Protein 2F46 (pdb70)

CATH classification: 3.90.190.10

Radius of gyration: 20.58 Å; Cα contacts (8 Å, |Δi|>4): 521; chains: 2; bounding box: 42×32×58 Å

Foldseek 3Di:
DDQFDLDDFETEDAADDLVCLVVCLVVQAAEEEEAAQPPPDPPHDHQVVVCVSNVVSNHHYYYYNYDDQVPDDPVSLVVLVVCCVPTDGRYYYYYNGRQNNLVSVLLVVLLVPDLVVSQVSVVNDVDGCPVCSVVSPVSD/DDQFDLDDFETEDAADDLVCLVVCLVVQAAEEEEQAQPPPDPPHDHQVVVCVSNVVSNHHYYYYNYDDPVPDDVVSLVVLVVCCVPTDGRYYYYYNGRANVLVSVLLVVLLVPDLVVSQVSVVNDVDGCPVCSVVSPVSD

Organism: Neisseria meningitidis serogroup C / serotype 2a (strain ATCC 700532 / DSM 15464 / FAM18) (NCBI:txid272831)

Nearest PDB structures (foldseek):
  2f46-assembly2_B  TM=1.007E+00  e=2.057E-26  Neisseria meningitidis Z2491
  3gxh-assembly3_B  TM=7.534E-01  e=2.178E-06  Shewanella putrefaciens CN-32
  3gxg-assembly1_A  TM=7.340E-01  e=2.974E-06  Shewanella putrefaciens CN-32
  2i6i-assembly1_A  TM=7.547E-01  e=3.838E-04  Saccharolobus solfataricus
  2i6o-assembly1_A  TM=7.134E-01  e=8.627E-04  Saccharolobus solfataricus

Structure (mmCIF, N/CA/C/O backbone):
data_2F46
#
_entry.id   2F46
#
_cell.length_a   144.278
_cell.length_b   33.466
_cell.length_c   59.899
_cell.angle_alpha   90.000
_cell.angle_beta   96.180
_cell.angle_gamma   90.000
#
_symmetry.space_group_name_H-M   'C 1 2 1'
#
loop_
_entity.id
_entity.type
_entity.pdbx_description
1 polymer 'hypothetical protein'
2 non-polymer 'CHLORIDE ION'
3 non-polymer 'UNKNOWN LIGAND'
4 water water
#
loop_
_atom_site.group_PDB
_atom_site.id
_atom_site.type_symbol
_atom_site.label_atom_id
_atom_site.label_alt_id
_atom_site.label_comp_id
_atom_site.label_asym_id
_atom_site.label_entity_id
_atom_site.label_seq_id
_atom_site.pdbx_PDB_ins_code
_atom_site.Cartn_x
_atom_site.Cartn_y
_atom_site.Cartn_z
_atom_site.occupancy
_atom_site.B_iso_or_equiv
_atom_site.auth_seq_id
_atom_site.auth_comp_id
_atom_site.auth_asym_id
_atom_site.auth_atom_id
_atom_site.pdbx_PDB_model_num
ATOM 1 C CA . LYS A 1 14 ? 12.377 7.914 5.905 1.00 29.67 13 LYS A CA 1
ATOM 2 C C . LYS A 1 14 ? 13.846 8.067 6.273 1.00 29.43 13 LYS A C 1
ATOM 3 O O . LYS A 1 14 ? 14.477 7.112 6.721 1.00 31.46 13 LYS A O 1
ATOM 17 N N . ALA A 1 16 ? 16.087 8.455 4.084 1.00 17.20 15 ALA A N 1
ATOM 18 C CA . ALA A 1 16 ? 16.742 7.664 3.042 1.00 14.57 15 ALA A CA 1
ATOM 19 C C . ALA A 1 16 ? 17.290 8.548 1.895 1.00 12.84 15 ALA A C 1
ATOM 20 O O . ALA A 1 16 ? 17.914 8.022 0.976 1.00 16.05 15 ALA A O 1
ATOM 22 N N . ILE A 1 17 ? 17.051 9.861 1.948 1.00 13.85 16 ILE A N 1
ATOM 23 C CA . ILE A 1 17 ? 17.681 10.801 1.018 1.00 13.44 16 ILE A CA 1
ATOM 24 C C . ILE A 1 17 ? 19.026 11.145 1.581 1.00 14.65 16 ILE A C 1
ATOM 25 O O . ILE A 1 17 ? 19.117 11.906 2.576 1.00 17.06 16 ILE A O 1
ATOM 30 N N . LEU A 1 18 ? 20.079 10.569 1.008 1.00 12.82 17 LEU A N 1
ATOM 31 C CA . LEU A 1 18 ? 21.407 10.621 1.597 1.00 11.11 17 LEU A CA 1
ATOM 32 C C . LEU A 1 18 ? 22.464 11.032 0.590 1.00 13.41 17 LEU A C 1
ATOM 33 O O . LEU A 1 18 ? 22.408 10.677 -0.580 1.00 12.15 17 LEU A O 1
ATOM 38 N N . LYS A 1 19 ? 23.492 11.707 1.073 1.00 12.20 18 LYS A N 1
ATOM 39 C CA . LYS A 1 19 ? 24.586 12.171 0.243 1.00 12.24 18 LYS A CA 1
ATOM 40 C C . LYS A 1 19 ? 25.534 11.081 -0.189 1.00 12.99 18 LYS A C 1
ATOM 41 O O . LYS A 1 19 ? 26.059 10.299 0.609 1.00 12.64 18 LYS A O 1
ATOM 47 N N . LEU A 1 20 ? 25.793 11.013 -1.477 1.00 11.29 19 LEU A N 1
ATOM 48 C CA . LEU A 1 20 ? 26.719 10.104 -2.054 1.00 11.19 19 LEU A CA 1
ATOM 49 C C . LEU A 1 20 ? 28.016 10.801 -2.508 1.00 13.08 19 LEU A C 1
ATOM 50 O O . LEU A 1 20 ? 29.096 10.202 -2.535 1.00 16.74 19 LEU A O 1
ATOM 55 N N . ASP A 1 21 ? 27.920 12.066 -2.922 1.00 14.46 20 ASP A N 1
ATOM 56 C CA . ASP A 1 21 ? 29.079 12.832 -3.333 1.00 16.28 20 ASP A CA 1
ATOM 57 C C . ASP A 1 21 ? 28.780 14.304 -3.084 1.00 14.14 20 ASP A C 1
ATOM 58 O O . ASP A 1 21 ? 27.689 14.651 -2.650 1.00 12.89 20 ASP A O 1
ATOM 63 N N . GLU A 1 22 ? 29.776 15.160 -3.320 1.00 17.81 21 GLU A N 1
ATOM 64 C CA . GLU A 1 22 ? 29.699 16.606 -3.032 1.00 20.98 21 GLU A CA 1
ATOM 65 C C . GLU A 1 22 ? 28.388 17.304 -3.461 1.00 20.31 21 GLU A C 1
ATOM 66 O O . GLU A 1 22 ? 27.819 18.119 -2.713 1.00 22.24 21 GLU A O 1
ATOM 72 N N . HIS A 1 23 ? 27.923 16.983 -4.655 1.00 16.14 22 HIS A N 1
ATOM 73 C CA . HIS A 1 23 ? 26.732 17.640 -5.188 1.00 15.42 22 HIS A CA 1
ATOM 74 C C . HIS A 1 23 ? 25.594 16.669 -5.471 1.00 15.61 22 HIS A C 1
ATOM 75 O O . HIS A 1 23 ? 24.658 17.015 -6.181 1.00 14.55 22 HIS A O 1
ATOM 82 N N . LEU A 1 24 ? 25.654 15.482 -4.881 1.00 12.87 23 LEU A N 1
ATOM 83 C CA . LEU A 1 24 ? 24.767 14.379 -5.264 1.00 11.56 23 LEU A CA 1
ATOM 84 C C . LEU A 1 24 ? 24.159 13.640 -4.058 1.00 9.36 23 LEU A C 1
ATOM 85 O O . LEU A 1 24 ? 24.900 13.055 -3.253 1.00 11.76 23 LEU A O 1
ATOM 90 N N . TYR A 1 25 ? 22.855 13.697 -3.932 1.00 9.16 24 TYR A N 1
ATOM 91 C CA . TYR A 1 25 ? 22.056 12.850 -3.016 1.00 8.57 24 TYR A CA 1
ATOM 92 C C . TYR A 1 25 ? 21.437 11.715 -3.822 1.00 9.66 24 TYR A C 1
ATOM 93 O O . TYR A 1 25 ? 21.165 11.864 -5.036 1.00 9.76 24 TYR A O 1
ATOM 102 N N . ILE A 1 26 ? 21.250 10.570 -3.170 1.00 9.23 25 ILE A N 1
ATOM 103 C CA . ILE A 1 26 ? 20.486 9.468 -3.774 1.00 9.68 25 ILE A CA 1
ATOM 104 C C . ILE A 1 26 ? 19.307 9.103 -2.852 1.00 10.64 25 ILE A C 1
ATOM 105 O O . ILE A 1 26 ? 19.241 9.505 -1.685 1.00 11.49 25 ILE A O 1
ATOM 110 N N . SER A 1 27 ? 18.347 8.398 -3.396 1.00 9.36 26 SER A N 1
ATOM 111 C CA . SER A 1 27 ? 17.167 7.992 -2.636 1.00 8.87 26 SER A CA 1
ATOM 112 C C . SER A 1 27 ? 16.490 6.806 -3.292 1.00 11.03 26 SER A C 1
ATOM 113 O O . SER A 1 27 ? 16.615 6.601 -4.526 1.00 10.04 26 SER A O 1
ATOM 116 N N . PRO A 1 28 ? 15.703 6.040 -2.517 1.00 9.99 27 PRO A N 1
ATOM 117 C CA . PRO A 1 28 ? 14.717 5.158 -3.047 1.00 10.77 27 PRO A CA 1
ATOM 118 C C . PRO A 1 28 ? 13.566 5.919 -3.675 1.00 9.99 27 PRO A C 1
ATOM 119 O O . PRO A 1 28 ? 13.542 7.178 -3.716 1.00 10.87 27 PRO A O 1
ATOM 123 N N . GLN A 1 29 ? 12.569 5.211 -4.175 1.00 10.77 28 GLN A N 1
ATOM 124 C CA . GLN A 1 29 ? 11.492 5.836 -4.940 1.00 11.25 28 GLN A CA 1
ATOM 125 C C . GLN A 1 29 ? 10.858 7.030 -4.249 1.00 12.94 28 GLN A C 1
ATOM 126 O O . GLN A 1 29 ? 10.418 6.920 -3.093 1.00 14.85 28 GLN A O 1
ATOM 132 N N . LEU A 1 30 ? 10.809 8.136 -4.948 1.00 12.51 29 LEU A N 1
ATOM 133 C CA . LEU A 1 30 ? 10.210 9.347 -4.423 1.00 13.89 29 LEU A CA 1
ATOM 134 C C . LEU A 1 30 ? 8.698 9.261 -4.466 1.00 15.74 29 LEU A C 1
ATOM 135 O O . LEU A 1 30 ? 8.105 8.600 -5.333 1.00 15.33 29 LEU A O 1
ATOM 140 N N . THR A 1 31 ? 8.094 9.966 -3.508 1.00 17.94 30 THR A N 1
ATOM 141 C CA . THR A 1 31 ? 6.640 10.077 -3.403 1.00 18.65 30 THR A CA 1
ATOM 142 C C . THR A 1 31 ? 6.308 11.555 -3.212 1.00 18.21 30 THR A C 1
ATOM 143 O O . THR A 1 31 ? 7.186 12.363 -2.951 1.00 18.59 30 THR A O 1
ATOM 147 N N . LYS A 1 32 ? 5.029 11.904 -3.321 1.00 19.98 31 LYS A N 1
ATOM 148 C CA . LYS A 1 32 ? 4.591 13.286 -3.088 1.00 19.66 31 LYS A CA 1
ATOM 149 C C . LYS A 1 32 ? 5.021 13.802 -1.721 1.00 16.93 31 LYS A C 1
ATOM 150 O O . LYS A 1 32 ? 5.371 14.966 -1.566 1.00 20.23 31 LYS A O 1
ATOM 156 N N . ALA A 1 33 ? 5.001 12.911 -0.735 1.00 20.00 32 ALA A N 1
ATOM 157 C CA . ALA A 1 33 ? 5.367 13.238 0.614 1.00 22.26 32 ALA A CA 1
ATOM 158 C C . ALA A 1 33 ? 6.807 13.687 0.771 1.00 22.68 32 ALA A C 1
ATOM 159 O O . ALA A 1 33 ? 7.141 14.262 1.788 1.00 23.41 32 ALA A O 1
ATOM 161 N N . ASP A 1 34 ? 7.665 13.421 -0.231 1.00 20.18 33 ASP A N 1
ATOM 162 C CA . ASP A 1 34 ? 9.068 13.833 -0.158 1.00 18.28 33 ASP A CA 1
ATOM 163 C C . ASP A 1 34 ? 9.334 15.291 -0.494 1.00 17.58 33 ASP A C 1
ATOM 164 O O . ASP A 1 34 ? 10.461 15.754 -0.304 1.00 17.66 33 ASP A O 1
ATOM 169 N N . ALA A 1 35 ? 8.318 16.010 -0.971 1.00 17.36 34 ALA A N 1
ATOM 170 C CA . ALA A 1 35 ? 8.478 17.408 -1.364 1.00 19.27 34 ALA A CA 1
ATOM 171 C C . ALA A 1 35 ? 9.071 18.284 -0.267 1.00 22.08 34 ALA A C 1
ATOM 172 O O . ALA A 1 35 ? 9.970 19.086 -0.528 1.00 22.82 34 ALA A O 1
ATOM 174 N N . GLU A 1 36 ? 8.567 18.153 0.964 1.00 24.05 35 GLU A N 1
ATOM 175 C CA . GLU A 1 36 ? 9.073 18.975 2.068 1.00 24.14 35 GLU A CA 1
ATOM 176 C C . GLU A 1 36 ? 10.564 18.828 2.266 1.00 21.44 35 GLU A C 1
ATOM 177 O O . GLU A 1 36 ? 11.279 19.816 2.371 1.00 22.29 35 GLU A O 1
ATOM 180 N N . GLN A 1 37 ? 11.049 17.591 2.346 1.00 18.28 36 GLN A N 1
ATOM 181 C CA . GLN A 1 37 ? 12.446 17.392 2.615 1.00 18.76 36 GLN A CA 1
ATOM 182 C C . GLN A 1 37 ? 13.301 17.852 1.430 1.00 17.89 36 GLN A C 1
ATOM 183 O O . GLN A 1 37 ? 14.402 18.364 1.608 1.00 16.35 36 GLN A O 1
ATOM 189 N N . ILE A 1 38 ? 12.784 17.614 0.224 1.00 16.73 37 ILE A N 1
ATOM 190 C CA . ILE A 1 38 ? 13.492 18.012 -0.986 1.00 16.82 37 ILE A CA 1
ATOM 191 C C . ILE A 1 38 ? 13.680 19.528 -1.018 1.00 16.28 37 ILE A C 1
ATOM 192 O O . ILE A 1 38 ? 14.772 20.000 -1.334 1.00 16.52 37 ILE A O 1
ATOM 197 N N . ALA A 1 39 ? 12.625 20.252 -0.647 1.00 16.62 38 ALA A N 1
ATOM 198 C CA . ALA A 1 39 ? 12.678 21.725 -0.597 1.00 17.27 38 ALA A CA 1
ATOM 199 C C . ALA A 1 39 ? 13.677 22.185 0.460 1.00 19.54 38 ALA A C 1
ATOM 200 O O . ALA A 1 39 ? 14.466 23.119 0.234 1.00 19.63 38 ALA A O 1
ATOM 202 N N . GLN A 1 40 ? 13.676 21.499 1.597 1.00 19.26 39 GLN A N 1
ATOM 203 C CA . GLN A 1 40 ? 14.592 21.826 2.705 1.00 21.63 39 GLN A CA 1
ATOM 204 C C . GLN A 1 40 ? 16.052 21.643 2.352 1.00 21.27 39 GLN A C 1
ATOM 205 O O . GLN A 1 40 ? 16.909 22.396 2.796 1.00 19.99 39 GLN A O 1
ATOM 211 N N . LEU A 1 41 ? 16.353 20.606 1.564 1.00 16.64 40 LEU A N 1
ATOM 212 C CA . LEU A 1 41 ? 17.686 20.363 1.102 1.00 15.70 40 LEU A CA 1
ATOM 213 C C . LEU A 1 41 ? 18.076 21.274 -0.066 1.00 13.92 40 LEU A C 1
ATOM 214 O O . LEU A 1 41 ? 19.241 21.317 -0.407 1.00 15.93 40 LEU A O 1
ATOM 219 N N . GLY A 1 42 ? 17.097 21.954 -0.653 1.00 15.59 41 GLY A N 1
ATOM 220 C CA . GLY A 1 42 ? 17.356 22.883 -1.740 1.00 15.73 41 GLY A CA 1
ATOM 221 C C . GLY A 1 42 ? 17.802 22.188 -3.027 1.00 14.26 41 GLY A C 1
ATOM 222 O O . GLY A 1 42 ? 18.574 22.722 -3.814 1.00 14.95 41 GLY A O 1
ATOM 223 N N . ILE A 1 43 ? 17.281 20.976 -3.225 1.00 14.30 42 ILE A N 1
ATOM 224 C CA . ILE A 1 43 ? 17.544 20.222 -4.448 1.00 12.49 42 ILE A CA 1
ATOM 225 C C . ILE A 1 43 ? 17.167 21.058 -5.669 1.00 10.28 42 ILE A C 1
ATOM 226 O O . ILE A 1 43 ? 16.079 21.580 -5.719 1.00 12.70 42 ILE A O 1
ATOM 231 N N . LYS A 1 44 ? 18.067 21.151 -6.625 1.00 10.79 43 LYS A N 1
ATOM 232 C CA . LYS A 1 44 ? 17.773 21.892 -7.852 1.00 11.64 43 LYS A CA 1
ATOM 233 C C . LYS A 1 44 ? 17.595 21.001 -9.072 1.00 12.07 43 LYS A C 1
ATOM 234 O O . LYS A 1 44 ? 17.025 21.452 -10.056 1.00 12.57 43 LYS A O 1
ATOM 240 N N . THR A 1 45 ? 18.104 19.781 -9.036 1.00 9.28 44 THR A N 1
ATOM 241 C CA . THR A 1 45 ? 18.006 18.863 -10.178 1.00 9.47 44 THR A CA 1
ATOM 242 C C . THR A 1 45 ? 17.643 17.471 -9.693 1.00 9.22 44 THR A C 1
ATOM 243 O O . THR A 1 45 ? 18.194 16.984 -8.709 1.00 9.40 44 THR A O 1
ATOM 247 N N . ILE A 1 46 ? 16.679 16.849 -10.382 1.00 8.76 45 ILE A N 1
ATOM 248 C CA A ILE A 1 46 ? 16.212 15.489 -10.128 0.50 8.04 45 ILE A CA 1
ATOM 249 C CA B ILE A 1 46 ? 16.314 15.485 -10.102 0.50 7.57 45 ILE A CA 1
ATOM 250 C C . ILE A 1 46 ? 16.570 14.637 -11.327 1.00 8.64 45 ILE A C 1
ATOM 251 O O . ILE A 1 46 ? 16.231 14.996 -12.462 1.00 9.42 45 ILE A O 1
ATOM 260 N N . ILE A 1 47 ? 17.222 13.509 -11.066 1.00 7.92 46 ILE A N 1
ATOM 261 C CA . ILE A 1 47 ? 17.482 12.466 -12.056 1.00 7.56 46 ILE A CA 1
ATOM 262 C C . ILE A 1 47 ? 16.750 11.189 -11.603 1.00 8.22 46 ILE A C 1
ATOM 263 O O . ILE A 1 47 ? 16.936 10.706 -10.470 1.00 8.85 46 ILE A O 1
ATOM 268 N N . CYS A 1 48 ? 15.882 10.651 -12.449 1.00 8.22 47 CYS A N 1
ATOM 269 C CA . CYS A 1 48 ? 15.218 9.406 -12.221 1.00 8.74 47 CYS A CA 1
ATOM 270 C C . CYS A 1 48 ? 15.818 8.337 -13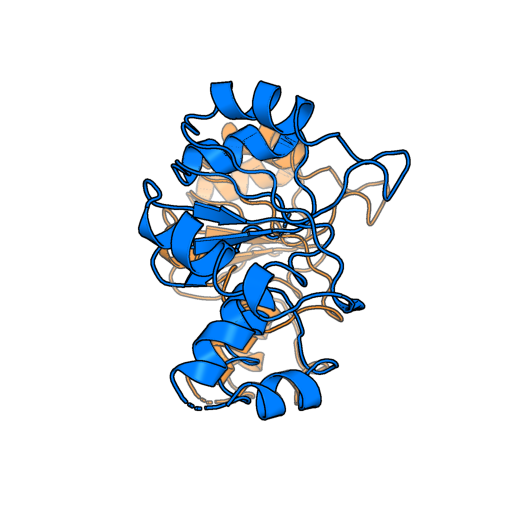.052 1.00 8.69 47 CYS A C 1
ATOM 271 O O . CYS A 1 48 ? 15.821 8.447 -14.298 1.00 9.49 47 CYS A O 1
ATOM 274 N N . ASN A 1 49 ? 16.332 7.317 -12.374 1.00 7.12 48 ASN A N 1
ATOM 275 C CA . ASN A 1 49 ? 16.995 6.201 -13.069 1.00 7.06 48 ASN A CA 1
ATOM 276 C C . ASN A 1 49 ? 16.173 4.930 -13.195 1.00 10.18 48 ASN A C 1
ATOM 277 O O . ASN A 1 49 ? 16.702 3.859 -13.427 1.00 10.73 48 ASN A O 1
ATOM 282 N N . ARG A 1 50 ? 14.858 5.095 -12.989 1.00 10.35 49 ARG A N 1
ATOM 283 C CA . ARG A 1 50 ? 13.894 4.003 -12.938 1.00 11.91 49 ARG A CA 1
ATOM 284 C C . ARG A 1 50 ? 12.955 4.100 -14.119 1.00 11.48 49 ARG A C 1
ATOM 285 O O . ARG A 1 50 ? 12.304 5.129 -14.284 1.00 11.18 49 ARG A O 1
ATOM 293 N N . PRO A 1 51 ? 12.840 3.023 -14.915 1.00 11.52 50 PRO A N 1
ATOM 294 C CA . PRO A 1 51 ? 11.731 3.008 -15.889 1.00 11.96 50 PRO A CA 1
ATOM 295 C C . PRO A 1 51 ? 10.381 3.159 -15.187 1.00 9.92 50 PRO A C 1
ATOM 296 O O . PRO A 1 51 ? 10.188 2.641 -14.106 1.00 10.41 50 PRO A O 1
ATOM 300 N N . ASP A 1 52 ? 9.433 3.826 -15.848 1.00 13.22 51 ASP A N 1
ATOM 301 C CA . ASP A 1 52 ? 8.067 3.883 -15.335 1.00 14.58 51 ASP A CA 1
ATOM 302 C C . ASP A 1 52 ? 7.477 2.465 -15.378 1.00 14.10 51 ASP A C 1
ATOM 303 O O . ASP A 1 52 ? 7.873 1.664 -16.240 1.00 18.06 51 ASP A O 1
ATOM 308 N N . ARG A 1 53 ? 6.554 2.206 -14.454 1.00 15.32 52 ARG A N 1
ATOM 309 C CA . ARG A 1 53 ? 5.681 1.006 -14.443 1.00 17.85 52 ARG A CA 1
ATOM 310 C C . ARG A 1 53 ? 6.429 -0.254 -14.060 1.00 19.44 52 ARG A C 1
ATOM 311 O O . ARG A 1 53 ? 6.028 -1.362 -14.434 1.00 20.18 52 ARG A O 1
ATOM 319 N N . GLU A 1 54 ? 7.475 -0.106 -13.243 1.00 15.96 53 GLU A N 1
ATOM 320 C CA . GLU A 1 54 ? 8.078 -1.271 -12.618 1.00 16.88 53 GLU A CA 1
ATOM 321 C C . GLU A 1 54 ? 7.156 -1.879 -11.571 1.00 17.91 53 GLU A C 1
ATOM 322 O O . GLU A 1 54 ? 7.150 -3.090 -11.418 1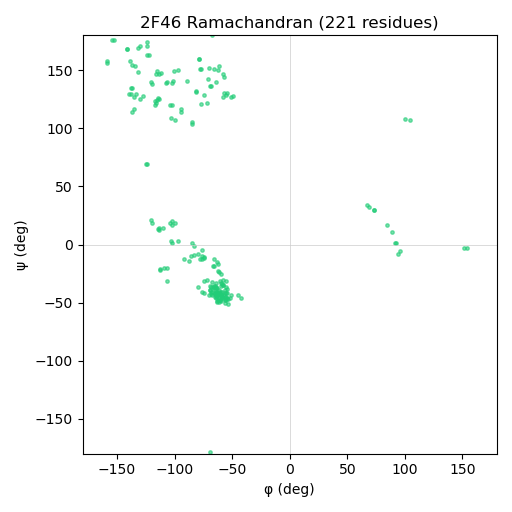.00 21.74 53 GLU A O 1
ATOM 328 N N . GLU A 1 55 ? 6.405 -1.049 -10.857 1.00 23.07 54 GLU A N 1
ATOM 329 C CA . GLU A 1 55 ? 5.391 -1.500 -9.880 1.00 25.04 54 GLU A CA 1
ATOM 330 C C . GLU A 1 55 ? 4.112 -0.701 -10.088 1.00 27.89 54 GLU A C 1
ATOM 331 O O . GLU A 1 55 ? 4.161 0.440 -10.536 1.00 26.53 54 GLU A O 1
ATOM 337 N N . GLU A 1 56 ? 2.967 -1.290 -9.720 1.00 31.33 55 GLU A N 1
ATOM 338 C CA . GLU A 1 56 ? 1.664 -0.641 -9.932 1.00 31.75 55 GLU A CA 1
ATOM 339 C C . GLU A 1 56 ? 1.499 0.641 -9.148 1.00 28.75 55 GLU A C 1
ATOM 340 O O . GLU A 1 56 ? 0.886 1.588 -9.637 1.00 31.54 55 GLU A O 1
ATOM 342 N N . SER A 1 57 ? 2.017 0.658 -7.929 1.00 27.59 56 SER A N 1
ATOM 343 C CA . SER A 1 57 ? 1.933 1.827 -7.053 1.00 27.29 56 SER A CA 1
ATOM 344 C C . SER A 1 57 ? 2.892 2.941 -7.428 1.00 23.19 56 SER A C 1
ATOM 345 O O . SER A 1 57 ? 2.858 4.030 -6.851 1.00 22.50 56 SER A O 1
ATOM 348 N N . GLN A 1 58 ? 3.809 2.641 -8.342 1.00 21.18 57 GLN A N 1
ATOM 349 C CA . GLN A 1 58 ? 4.925 3.536 -8.623 1.00 18.56 57 GLN A CA 1
ATOM 350 C C . GLN A 1 58 ? 4.493 4.785 -9.356 1.00 18.09 57 GLN A C 1
ATOM 351 O O . GLN A 1 58 ? 4.028 4.705 -10.500 1.00 16.52 57 GLN A O 1
ATOM 357 N N . PRO A 1 59 ? 4.757 5.972 -8.758 1.00 19.51 58 PRO A N 1
ATOM 358 C CA . PRO A 1 59 ? 4.451 7.168 -9.509 1.00 21.64 58 PRO A CA 1
ATOM 359 C C . PRO A 1 59 ? 5.303 7.283 -10.778 1.00 20.37 58 PRO A C 1
ATOM 360 O O . PRO A 1 59 ? 6.482 6.958 -10.718 1.00 19.04 58 PRO A O 1
ATOM 364 N N . ASP A 1 60 ? 4.714 7.723 -11.886 1.00 16.43 59 ASP A N 1
ATOM 365 C CA . ASP A 1 60 ? 5.432 7.966 -13.134 1.00 18.40 59 ASP A CA 1
ATOM 366 C C . ASP A 1 60 ? 6.326 9.186 -12.941 1.00 15.61 59 ASP A C 1
ATOM 367 O O . ASP A 1 60 ? 6.000 10.082 -12.141 1.00 14.75 59 ASP A O 1
ATOM 372 N N . PHE A 1 61 ? 7.433 9.231 -13.676 1.00 14.98 60 PHE A N 1
ATOM 373 C CA A PHE A 1 61 ? 8.340 10.370 -13.534 0.50 13.77 60 PHE A CA 1
ATOM 374 C CA B PHE A 1 61 ? 8.369 10.356 -13.628 0.50 13.81 60 PHE A CA 1
ATOM 375 C C . PHE A 1 61 ? 7.638 11.690 -13.817 1.00 14.30 60 PHE A C 1
ATOM 376 O O . PHE A 1 61 ? 7.890 12.679 -13.121 1.00 13.21 60 PHE A O 1
ATOM 391 N N . ALA A 1 62 ? 6.728 11.730 -14.794 1.00 12.69 61 ALA A N 1
ATOM 392 C CA . ALA A 1 62 ? 6.037 12.967 -15.123 1.00 13.05 61 ALA A CA 1
ATOM 393 C C . ALA A 1 62 ? 5.265 13.507 -13.916 1.00 13.54 61 ALA A C 1
ATOM 394 O O . ALA A 1 62 ? 5.156 14.739 -13.718 1.00 14.40 61 ALA A O 1
ATOM 396 N N . GLN A 1 63 ? 4.743 12.633 -13.095 1.00 13.51 62 GLN A N 1
ATOM 397 C CA . GLN A 1 63 ? 3.976 13.045 -11.939 1.00 14.67 62 GLN A CA 1
ATOM 398 C C . GLN A 1 63 ? 4.898 13.482 -10.784 1.00 18.28 62 GLN A C 1
ATOM 399 O O . GLN A 1 63 ? 4.603 14.414 -10.047 1.00 17.46 62 GLN A O 1
ATOM 405 N N . ILE A 1 64 ? 6.033 12.813 -10.627 1.00 14.37 63 ILE A N 1
ATOM 406 C CA . ILE A 1 64 ? 7.056 13.262 -9.695 1.00 12.03 63 ILE A CA 1
ATOM 407 C C . ILE A 1 64 ? 7.501 14.666 -10.081 1.00 13.21 63 ILE A C 1
ATOM 408 O O . ILE A 1 64 ? 7.627 15.537 -9.195 1.00 13.48 63 ILE A O 1
ATOM 413 N N . LYS A 1 65 ? 7.757 14.903 -11.363 1.00 12.42 64 LYS A N 1
ATOM 414 C CA . LYS A 1 65 ? 8.098 16.216 -11.850 1.00 12.93 64 LYS A CA 1
ATOM 415 C C . LYS A 1 65 ? 7.034 17.251 -11.487 1.00 14.09 64 LYS A C 1
ATOM 416 O O . LYS A 1 65 ? 7.348 18.338 -10.995 1.00 14.61 64 LYS A O 1
ATOM 422 N N . GLN A 1 66 ? 5.766 16.945 -11.726 1.00 15.63 65 GLN A N 1
ATOM 423 C CA . GLN A 1 66 ? 4.677 17.879 -11.349 1.00 18.54 65 GLN A CA 1
ATOM 424 C C . GLN A 1 66 ? 4.687 18.239 -9.885 1.00 19.12 65 GLN A C 1
ATOM 425 O O . GLN A 1 66 ? 4.509 19.418 -9.526 1.00 19.67 65 GLN A O 1
ATOM 431 N N . TRP A 1 67 ? 4.856 17.254 -9.020 1.00 17.04 66 TRP A N 1
ATOM 432 C CA . TRP A 1 67 ? 4.826 17.485 -7.575 1.00 18.98 66 TRP A CA 1
ATOM 433 C C . TRP A 1 67 ? 6.047 18.288 -7.161 1.00 20.76 66 TRP A C 1
ATOM 434 O O . TRP A 1 67 ? 5.941 19.239 -6.372 1.00 22.68 66 TRP A O 1
ATOM 445 N N . LEU A 1 68 ? 7.206 17.973 -7.722 1.00 18.37 67 LEU A N 1
ATOM 446 C CA . LEU A 1 68 ? 8.446 18.566 -7.224 1.00 17.32 67 LEU A CA 1
ATOM 447 C C . LEU A 1 68 ? 8.846 19.915 -7.844 1.00 21.89 67 LEU A C 1
ATOM 448 O O . LEU A 1 68 ? 9.701 20.608 -7.295 1.00 21.25 67 LEU A O 1
ATOM 453 N N . GLU A 1 69 ? 8.237 20.303 -8.950 1.00 22.18 68 GLU A N 1
ATOM 454 C CA . GLU A 1 69 ? 8.424 21.648 -9.491 1.00 26.55 68 GLU A CA 1
ATOM 455 C C . GLU A 1 69 ? 7.929 22.699 -8.487 1.00 30.15 68 GLU A C 1
ATOM 456 O O . GLU A 1 69 ? 8.352 23.843 -8.525 1.00 33.21 68 GLU A O 1
ATOM 462 N N . GLN A 1 70 ? 7.032 22.289 -7.601 1.00 30.54 69 GLN A N 1
ATOM 463 C CA . GLN A 1 70 ? 6.544 23.151 -6.542 1.00 31.60 69 GLN A CA 1
ATOM 464 C C . GLN A 1 70 ? 7.466 23.142 -5.333 1.00 32.61 69 GLN A C 1
ATOM 465 O O . GLN A 1 70 ? 7.189 23.823 -4.338 1.00 33.90 69 GLN A O 1
ATOM 471 N N . ALA A 1 71 ? 8.563 22.387 -5.427 1.00 27.51 70 ALA A N 1
ATOM 472 C CA . ALA A 1 71 ? 9.515 22.196 -4.322 1.00 22.95 70 ALA A CA 1
ATOM 473 C C . ALA A 1 71 ? 10.888 22.806 -4.616 1.00 19.19 70 ALA A C 1
ATOM 474 O O . ALA A 1 71 ? 11.871 22.493 -3.928 1.00 19.30 70 ALA A O 1
ATOM 476 N N . GLY A 1 72 ? 10.960 23.656 -5.646 1.00 18.56 71 GLY A N 1
ATOM 477 C CA . GLY A 1 72 ? 12.135 24.431 -5.949 1.00 18.04 71 GLY A CA 1
ATOM 478 C C . GLY A 1 72 ? 13.087 23.770 -6.929 1.00 17.35 71 GLY A C 1
ATOM 479 O O . GLY A 1 72 ? 14.131 24.310 -7.245 1.00 16.78 71 GLY A O 1
ATOM 480 N N . VAL A 1 73 ? 12.721 22.581 -7.408 1.00 16.81 72 VAL A N 1
ATOM 481 C CA . VAL A 1 73 ? 13.568 21.829 -8.317 1.00 13.77 72 VAL A CA 1
ATOM 482 C C . VAL A 1 73 ? 13.357 22.398 -9.712 1.00 14.38 72 VAL A C 1
ATOM 483 O O . VAL A 1 73 ? 12.201 22.554 -10.112 1.00 15.45 72 VAL A O 1
ATOM 487 N N . THR A 1 74 ? 14.436 22.681 -10.426 1.00 14.79 73 THR A N 1
ATOM 488 C CA . THR A 1 74 ? 14.374 23.364 -11.723 1.00 17.40 73 THR A CA 1
ATOM 489 C C . THR A 1 74 ? 14.793 22.499 -12.898 1.00 17.85 73 THR A C 1
ATOM 490 O O . THR A 1 74 ? 14.405 22.778 -14.027 1.00 20.72 73 THR A O 1
ATOM 494 N N . GLY A 1 75 ? 15.553 21.446 -12.657 1.00 13.15 74 GLY A N 1
ATOM 495 C CA . GLY A 1 75 ? 15.961 20.540 -13.701 1.00 10.76 74 GLY A CA 1
ATOM 496 C C . GLY A 1 75 ? 15.489 19.150 -13.410 1.00 9.07 74 GLY A C 1
ATOM 497 O O . GLY A 1 75 ? 15.565 18.695 -12.294 1.00 10.57 74 GLY A O 1
ATOM 498 N N . PHE A 1 76 ? 15.028 18.454 -14.449 1.00 11.50 75 PHE A N 1
ATOM 499 C CA . PHE A 1 76 ? 14.477 17.099 -14.337 1.00 11.02 75 PHE A CA 1
ATOM 500 C C . PHE A 1 76 ? 14.947 16.259 -15.501 1.00 12.16 75 PHE A C 1
ATOM 501 O O . PHE A 1 76 ? 14.801 16.667 -16.656 1.00 11.63 75 PHE A O 1
ATOM 509 N N . HIS A 1 77 ? 15.470 15.080 -15.207 1.00 9.43 76 HIS A N 1
ATOM 510 C CA . HIS A 1 77 ? 15.963 14.185 -16.243 1.00 11.39 76 HIS A CA 1
ATOM 511 C C . HIS A 1 77 ? 15.480 12.792 -15.960 1.00 10.02 76 HIS A C 1
ATOM 512 O O . HIS A 1 77 ? 15.734 12.254 -14.895 1.00 10.36 76 HIS A O 1
ATOM 519 N N . HIS A 1 78 ? 14.843 12.155 -16.939 1.00 10.32 77 HIS A N 1
ATOM 520 C CA . HIS A 1 78 ? 14.485 10.755 -16.877 1.00 7.79 77 HIS A CA 1
ATOM 521 C C . HIS A 1 78 ? 15.493 9.904 -17.647 1.00 12.09 77 HIS A C 1
ATOM 522 O O . HIS A 1 78 ? 15.597 9.973 -18.890 1.00 13.21 77 HIS A O 1
ATOM 529 N N . GLN A 1 79 ? 16.313 9.169 -16.882 1.00 9.82 78 GLN A N 1
ATOM 530 C CA . GLN A 1 79 ? 17.406 8.402 -17.436 1.00 10.47 78 GLN A CA 1
ATOM 531 C C . GLN A 1 79 ? 17.207 6.973 -16.973 1.00 8.59 78 GLN A C 1
ATOM 532 O O . GLN A 1 79 ? 17.963 6.429 -16.156 1.00 8.37 78 GLN A O 1
ATOM 538 N N . PRO A 1 80 ? 16.175 6.309 -17.486 1.00 10.11 79 PRO A N 1
ATOM 539 C CA . PRO A 1 80 ? 15.859 4.990 -17.002 1.00 10.54 79 PRO A CA 1
ATOM 540 C C . PRO A 1 80 ? 16.933 3.945 -17.395 1.00 10.67 79 PRO A C 1
ATOM 541 O O . PRO A 1 80 ? 17.443 3.943 -18.522 1.00 13.25 79 PRO A O 1
ATOM 545 N N . VAL A 1 81 ? 17.283 3.100 -16.427 1.00 9.38 80 VAL A N 1
ATOM 546 C CA . VAL A 1 81 ? 18.125 1.934 -16.650 1.00 9.07 80 VAL A CA 1
ATOM 547 C C . VAL A 1 81 ? 17.623 0.770 -15.813 1.00 9.87 80 VAL A C 1
ATOM 548 O O . VAL A 1 81 ? 16.810 0.932 -14.890 1.00 10.11 80 VAL A O 1
ATOM 552 N N . THR A 1 82 ? 18.127 -0.424 -16.087 1.00 10.38 81 THR A N 1
ATOM 553 C CA . THR A 1 82 ? 18.082 -1.518 -15.136 1.00 10.84 81 THR A CA 1
ATOM 554 C C . THR A 1 82 ? 19.508 -1.856 -14.694 1.00 12.96 81 THR A C 1
ATOM 555 O O . THR A 1 82 ? 20.475 -1.644 -15.448 1.00 14.18 81 THR A O 1
ATOM 559 N N . ALA A 1 83 ? 19.668 -2.285 -13.444 1.00 10.55 82 ALA A N 1
ATOM 560 C CA . ALA A 1 83 ? 21.014 -2.547 -12.935 1.00 11.96 82 ALA A CA 1
ATOM 561 C C . ALA A 1 83 ? 21.760 -3.514 -13.833 1.00 12.43 82 ALA A C 1
ATOM 562 O O . ALA A 1 83 ? 22.956 -3.338 -14.139 1.00 12.64 82 ALA A O 1
ATOM 564 N N . ARG A 1 84 ? 21.037 -4.528 -14.283 1.00 15.32 83 ARG A N 1
ATOM 565 C CA . ARG A 1 84 ? 21.553 -5.547 -15.190 1.00 19.38 83 ARG A CA 1
ATOM 566 C C . ARG A 1 84 ? 22.110 -4.945 -16.487 1.00 17.23 83 ARG A C 1
ATOM 567 O O . ARG A 1 84 ? 23.189 -5.369 -16.942 1.00 22.66 83 ARG A O 1
ATOM 575 N N . ASP A 1 85 ? 21.404 -3.990 -17.062 1.00 15.69 84 ASP A N 1
ATOM 576 C CA . ASP A 1 85 ? 21.711 -3.519 -18.424 1.00 17.86 84 ASP A CA 1
ATOM 577 C C . ASP A 1 85 ? 22.570 -2.267 -18.483 1.00 18.43 84 ASP A C 1
ATOM 578 O O . ASP A 1 85 ? 22.869 -1.776 -19.577 1.00 20.72 84 ASP A O 1
ATOM 580 N N . ILE A 1 86 ? 23.011 -1.752 -17.333 1.00 14.92 85 ILE A N 1
ATOM 581 C CA . ILE A 1 86 ? 23.835 -0.545 -17.324 1.00 14.64 85 ILE A CA 1
ATOM 582 C C . ILE A 1 86 ? 25.097 -0.783 -18.164 1.00 16.55 85 ILE A C 1
ATOM 583 O O . ILE A 1 86 ? 25.825 -1.767 -17.938 1.00 17.41 85 ILE A O 1
ATOM 588 N N . GLN A 1 87 ? 25.326 0.122 -19.121 1.00 17.22 86 GLN A N 1
ATOM 589 C CA . GLN A 1 87 ? 26.477 0.072 -19.991 1.00 20.59 86 GLN A CA 1
ATOM 590 C C . GLN A 1 87 ? 27.229 1.377 -19.878 1.00 22.01 86 GLN A C 1
ATOM 591 O O . GLN A 1 87 ? 26.804 2.316 -19.205 1.00 17.28 86 GLN A O 1
ATOM 597 N N . LYS A 1 88 ? 28.379 1.413 -20.547 1.00 22.48 87 LYS A N 1
ATOM 598 C CA . LYS A 1 88 ? 29.223 2.598 -20.574 1.00 24.26 87 LYS A CA 1
ATOM 599 C C . LYS A 1 88 ? 28.471 3.869 -20.968 1.00 14.54 87 LYS A C 1
ATOM 600 O O . LYS A 1 88 ? 28.701 4.898 -20.294 1.00 21.39 87 LYS A O 1
ATOM 602 N N . HIS A 1 89 ? 27.611 3.784 -21.984 1.00 19.83 88 HIS A N 1
ATOM 603 C CA . HIS A 1 89 ? 26.812 4.944 -22.447 1.00 20.15 88 HIS A CA 1
ATOM 604 C C . HIS A 1 89 ? 25.990 5.522 -21.277 1.00 19.95 88 HIS A C 1
ATOM 605 O O . HIS A 1 89 ? 25.945 6.733 -21.086 1.00 18.50 88 HIS A O 1
ATOM 612 N N . ASP A 1 90 ? 25.421 4.644 -20.467 1.00 16.23 89 ASP A N 1
ATOM 613 C CA . ASP A 1 90 ? 24.638 5.090 -19.286 1.00 13.27 89 ASP A CA 1
ATOM 614 C C . ASP A 1 90 ? 25.491 5.806 -18.248 1.00 9.84 89 ASP A C 1
ATOM 615 O O . ASP A 1 90 ? 25.103 6.851 -17.697 1.00 9.95 89 ASP A O 1
ATOM 620 N N . VAL A 1 91 ? 26.648 5.245 -17.941 1.00 11.33 90 VAL A N 1
ATOM 621 C CA . VAL A 1 91 ? 27.527 5.810 -16.959 1.00 11.35 90 VAL A CA 1
ATOM 622 C C . VAL A 1 91 ? 27.966 7.235 -17.344 1.00 12.11 90 VAL A C 1
ATOM 623 O O . VAL A 1 91 ? 27.944 8.170 -16.542 1.00 13.20 90 VAL A O 1
ATOM 627 N N A GLU A 1 92 ? 28.408 7.403 -18.580 0.50 14.34 91 GLU A N 1
ATOM 628 N N B GLU A 1 92 ? 28.378 7.342 -18.611 0.50 14.89 91 GLU A N 1
ATOM 629 C CA A GLU A 1 92 ? 28.851 8.741 -18.983 0.50 12.99 91 GLU A CA 1
ATOM 630 C CA B GLU A 1 92 ? 28.790 8.624 -19.197 0.50 14.76 91 GLU A CA 1
ATOM 631 C C A GLU A 1 92 ? 27.658 9.704 -19.165 0.50 12.30 91 GLU A C 1
ATOM 632 C C B GLU A 1 92 ? 27.663 9.640 -19.137 0.50 12.81 91 GLU A C 1
ATOM 633 O O A GLU A 1 92 ? 27.807 10.882 -18.889 0.50 13.22 91 GLU A O 1
ATOM 634 O O B GLU A 1 92 ? 27.874 10.773 -18.725 0.50 12.11 91 GLU A O 1
ATOM 645 N N . THR A 1 93 ? 26.482 9.225 -19.565 1.00 11.73 92 THR A N 1
ATOM 646 C CA . THR A 1 93 ? 25.302 10.105 -19.568 1.00 10.55 92 THR A CA 1
ATOM 647 C C . THR A 1 93 ? 24.972 10.629 -18.151 1.00 10.27 92 THR A C 1
ATOM 648 O O . THR A 1 93 ? 24.721 11.814 -17.965 1.00 11.03 92 THR A O 1
ATOM 652 N N . PHE A 1 94 ? 25.086 9.770 -17.140 1.00 9.55 93 PHE A N 1
ATOM 653 C CA . PHE A 1 94 ? 24.842 10.231 -15.759 1.00 10.82 93 PHE A CA 1
ATOM 654 C C . PHE A 1 94 ? 25.879 11.267 -15.355 1.00 10.34 93 PHE A C 1
ATOM 655 O O . PHE A 1 94 ? 25.570 12.304 -14.802 1.00 9.96 93 PHE A O 1
ATOM 663 N N . ARG A 1 95 ? 27.150 10.972 -15.656 1.00 11.89 94 ARG A N 1
ATOM 664 C CA . ARG A 1 95 ? 28.231 11.906 -15.368 1.00 14.62 94 ARG A CA 1
ATOM 665 C C . ARG A 1 95 ? 27.986 13.282 -15.993 1.00 12.75 94 ARG A C 1
ATOM 666 O O . ARG A 1 95 ? 28.168 14.297 -15.342 1.00 13.79 94 ARG A O 1
ATOM 674 N N . GLN A 1 96 ? 27.569 13.286 -17.247 1.00 12.24 95 GLN A N 1
ATOM 675 C CA . GLN A 1 96 ? 27.297 14.523 -17.973 1.00 16.15 95 GLN A CA 1
ATOM 676 C C . GLN A 1 96 ? 26.106 15.267 -17.414 1.00 14.79 95 GLN A C 1
ATOM 677 O O . GLN A 1 96 ? 26.158 16.505 -17.270 1.00 17.00 95 GLN A O 1
ATOM 683 N N . LEU A 1 97 ? 25.028 14.550 -17.093 1.00 14.69 96 LEU A N 1
ATOM 684 C CA . LEU A 1 97 ? 23.856 15.210 -16.526 1.00 13.87 96 LEU A CA 1
ATOM 685 C C . LEU A 1 97 ? 24.227 15.909 -15.242 1.00 15.07 96 LEU A C 1
ATOM 686 O O . LEU A 1 97 ? 23.862 17.075 -15.056 1.00 15.33 96 LEU A O 1
ATOM 691 N N . ILE A 1 98 ? 25.003 15.253 -14.388 1.00 12.18 97 ILE A N 1
ATOM 692 C CA . ILE A 1 98 ? 25.476 15.904 -13.169 1.00 14.97 97 ILE A CA 1
ATOM 693 C C . ILE A 1 98 ? 26.412 17.075 -13.509 1.00 16.75 97 ILE A C 1
ATOM 694 O O . ILE A 1 98 ? 26.314 18.145 -12.904 1.00 18.37 97 ILE A O 1
ATOM 699 N N . GLY A 1 99 ? 27.308 16.899 -14.467 1.00 17.52 98 GLY A N 1
ATOM 700 C CA . GLY A 1 99 ? 28.266 17.962 -14.759 1.00 20.93 98 GLY A CA 1
ATOM 701 C C . GLY A 1 99 ? 27.628 19.258 -15.191 1.00 21.95 98 GLY A C 1
ATOM 702 O O . GLY A 1 99 ? 28.158 20.338 -14.893 1.00 25.40 98 GLY A O 1
ATOM 703 N N . GLN A 1 100 ? 26.488 19.154 -15.853 1.00 17.81 99 GLN A N 1
ATOM 704 C CA . GLN A 1 100 ? 25.822 20.303 -16.443 1.00 19.83 99 GLN A CA 1
ATOM 705 C C . GLN A 1 100 ? 24.637 20.758 -15.605 1.00 18.55 99 GLN A C 1
ATOM 706 O O . GLN A 1 100 ? 23.903 21.667 -15.999 1.00 21.27 99 GLN A O 1
ATOM 709 N N . ALA A 1 101 ? 24.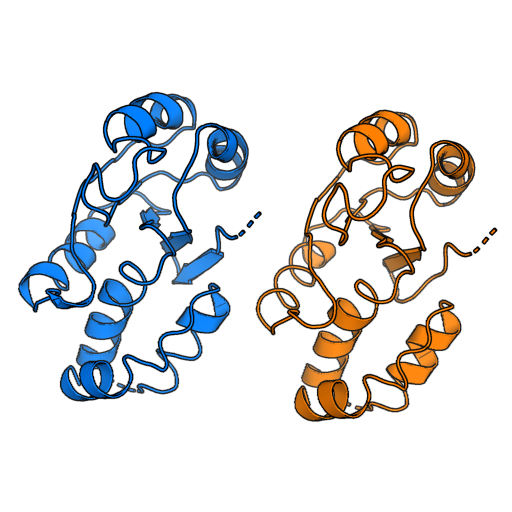423 20.111 -14.465 1.00 17.26 100 ALA A N 1
ATOM 710 C CA . ALA A 1 101 ? 23.258 20.386 -13.618 1.00 14.32 100 ALA A CA 1
ATOM 711 C C . ALA A 1 101 ? 23.459 21.556 -12.661 1.00 12.85 100 ALA A C 1
ATOM 712 O O . ALA A 1 101 ? 24.592 21.873 -12.278 1.00 15.07 100 ALA A O 1
ATOM 714 N N A GLU A 1 102 ? 22.369 22.185 -12.254 0.50 11.94 101 GLU A N 1
ATOM 715 N N B GLU A 1 102 ? 22.341 22.139 -12.234 0.50 13.45 101 GLU A N 1
ATOM 716 C CA A GLU A 1 102 ? 22.402 23.008 -11.065 0.50 10.03 101 GLU A CA 1
ATOM 717 C CA B GLU A 1 102 ? 22.292 23.020 -11.073 0.50 12.93 101 GLU A CA 1
ATOM 718 C C A GLU A 1 102 ? 22.455 22.059 -9.879 0.50 9.98 101 GLU A C 1
ATOM 719 C C B GLU A 1 102 ? 22.278 22.194 -9.760 0.50 11.51 101 GLU A C 1
ATOM 720 O O A GLU A 1 102 ? 21.815 20.973 -9.874 0.50 7.68 101 GLU A O 1
ATOM 721 O O B GLU A 1 102 ? 21.387 21.358 -9.521 0.50 12.57 101 GLU A O 1
ATOM 732 N N . TYR A 1 103 ? 23.263 22.446 -8.900 1.00 10.89 102 TYR A N 1
ATOM 733 C CA . TYR A 1 103 ? 23.453 21.652 -7.674 1.00 10.23 102 TYR A CA 1
ATOM 734 C C . TYR A 1 103 ? 22.630 22.148 -6.504 1.00 13.53 102 TYR A C 1
ATOM 735 O O . TYR A 1 103 ? 22.309 23.324 -6.413 1.00 14.32 102 TYR A O 1
ATOM 744 N N . PRO A 1 104 ? 22.290 21.261 -5.565 1.00 11.99 103 PRO A N 1
ATOM 745 C CA . PRO A 1 104 ? 22.565 19.836 -5.578 1.00 11.11 103 PRO A CA 1
ATOM 746 C C . PRO A 1 104 ? 21.611 19.032 -6.466 1.00 10.34 103 PRO A C 1
ATOM 747 O O . PRO A 1 104 ? 20.485 19.467 -6.727 1.00 10.76 103 PRO A O 1
ATOM 751 N N . VAL A 1 105 ? 22.084 17.837 -6.832 1.00 9.75 104 VAL A N 1
ATOM 752 C CA . VAL A 1 105 ? 21.331 16.860 -7.633 1.00 9.04 104 VAL A CA 1
ATOM 753 C C . VAL A 1 105 ? 20.809 15.785 -6.688 1.00 9.51 104 VAL A C 1
ATOM 754 O O . VAL A 1 105 ? 21.527 15.379 -5.774 1.00 9.85 104 VAL A O 1
ATOM 758 N N . LEU A 1 106 ? 19.572 15.335 -6.889 1.00 8.37 105 LEU A N 1
ATOM 759 C CA . LEU A 1 106 ? 19.048 14.133 -6.254 1.00 9.32 105 LEU A CA 1
ATOM 760 C C . LEU A 1 106 ? 18.744 13.119 -7.357 1.00 6.97 105 LEU A C 1
ATOM 761 O O . LEU A 1 106 ? 17.899 13.397 -8.236 1.00 9.22 105 LEU A O 1
ATOM 766 N N . ALA A 1 107 ? 19.366 11.963 -7.272 1.00 7.24 106 ALA A N 1
ATOM 767 C CA . ALA A 1 107 ? 19.068 10.842 -8.168 1.00 7.82 106 ALA A CA 1
ATOM 768 C C . ALA A 1 107 ? 18.318 9.764 -7.421 1.00 8.96 106 ALA A C 1
ATOM 769 O O . ALA A 1 107 ? 18.624 9.480 -6.259 1.00 8.54 106 ALA A O 1
ATOM 771 N N . TYR A 1 108 ? 17.317 9.164 -8.054 1.00 9.07 107 TYR A N 1
ATOM 772 C CA . TYR A 1 108 ? 16.582 8.075 -7.400 1.00 7.67 107 TYR A CA 1
ATOM 773 C C . TYR A 1 108 ? 16.260 6.904 -8.348 1.00 7.97 107 TYR A C 1
ATOM 774 O O . TYR A 1 108 ? 16.262 7.067 -9.583 1.00 8.26 107 TYR A O 1
ATOM 783 N N A CYS A 1 109 ? 16.064 5.726 -7.776 0.70 7.56 108 CYS A N 1
ATOM 784 N N B CYS A 1 109 ? 15.883 5.774 -7.741 0.30 8.82 108 CYS A N 1
ATOM 785 C CA A CYS A 1 109 ? 15.486 4.651 -8.540 0.70 6.50 108 CYS A CA 1
ATOM 786 C CA B CYS A 1 109 ? 15.277 4.624 -8.439 0.30 9.64 108 CYS A CA 1
ATOM 787 C C A CYS A 1 109 ? 14.535 4.006 -7.551 0.70 7.09 108 CYS A C 1
ATOM 788 C C B CYS A 1 109 ? 14.502 3.799 -7.393 0.30 9.85 108 CYS A C 1
ATOM 789 O O A CYS A 1 109 ? 13.933 4.680 -6.706 0.70 9.42 108 CYS A O 1
ATOM 790 O O B CYS A 1 109 ? 14.202 4.319 -6.316 0.30 7.72 108 CYS A O 1
ATOM 795 N N A ARG A 1 110 ? 14.354 2.711 -7.649 0.50 4.93 109 ARG A N 1
ATOM 796 N N B ARG A 1 110 ? 14.155 2.539 -7.655 0.50 12.62 109 ARG A N 1
ATOM 797 C CA A ARG A 1 110 ? 13.480 2.057 -6.656 0.50 7.30 109 ARG A CA 1
ATOM 798 C CA B ARG A 1 110 ? 13.429 1.813 -6.592 0.50 13.54 109 ARG A CA 1
ATOM 799 C C A ARG A 1 110 ? 14.139 2.093 -5.280 0.50 10.68 109 ARG A C 1
ATOM 800 C C B ARG A 1 110 ? 14.129 2.028 -5.254 0.50 13.84 109 ARG A C 1
ATOM 801 O O A ARG A 1 110 ? 13.474 2.339 -4.253 0.50 11.02 109 ARG A O 1
ATOM 802 O O B ARG A 1 110 ? 13.486 2.347 -4.235 0.50 14.39 109 ARG A O 1
ATOM 817 N N . THR A 1 111 ? 15.449 1.844 -5.251 1.00 11.20 110 THR A N 1
ATOM 818 C CA . THR A 1 111 ? 16.212 1.772 -4.015 1.00 12.34 110 THR A CA 1
ATOM 819 C C . THR A 1 111 ? 17.377 2.733 -3.913 1.00 12.86 110 THR A C 1
ATOM 820 O O . THR A 1 111 ? 17.925 2.919 -2.823 1.00 14.41 110 THR A O 1
ATOM 824 N N . GLY A 1 112 ? 17.795 3.313 -5.038 1.00 10.11 111 GLY A N 1
ATOM 825 C CA . GLY A 1 112 ? 19.047 4.052 -5.106 1.00 10.34 111 GLY A CA 1
ATOM 826 C C . GLY A 1 112 ? 20.206 3.214 -5.622 1.00 8.81 111 GLY A C 1
ATOM 827 O O . GLY A 1 112 ? 21.284 3.760 -5.882 1.00 10.09 111 GLY A O 1
ATOM 828 N N . THR A 1 113 ? 20.002 1.919 -5.836 1.00 9.30 112 THR A N 1
ATOM 829 C CA . THR A 1 113 ? 21.060 1.034 -6.338 1.00 8.51 112 THR A CA 1
ATOM 830 C C . THR A 1 113 ? 21.570 1.476 -7.704 1.00 8.41 112 THR A C 1
ATOM 831 O O . THR A 1 113 ? 22.767 1.530 -7.953 1.00 7.99 112 THR A O 1
ATOM 835 N N . ARG A 1 114 ? 20.639 1.751 -8.605 1.00 8.90 113 ARG A N 1
ATOM 836 C CA . ARG A 1 114 ? 21.084 2.111 -9.968 1.00 7.61 113 ARG A CA 1
ATOM 837 C C . ARG A 1 114 ? 21.856 3.409 -9.999 1.00 7.93 113 ARG A C 1
ATOM 838 O O . ARG A 1 114 ? 22.883 3.492 -10.717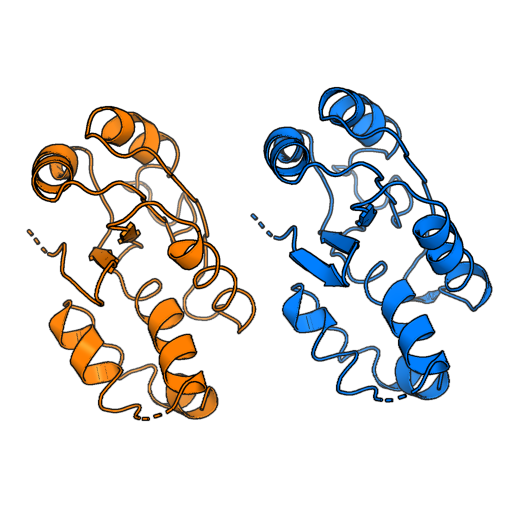 1.00 7.44 113 ARG A O 1
ATOM 846 N N A CYS A 1 115 ? 21.413 4.405 -9.226 0.70 6.88 114 CYS A N 1
ATOM 847 N N B CYS A 1 115 ? 21.359 4.459 -9.344 0.30 9.14 11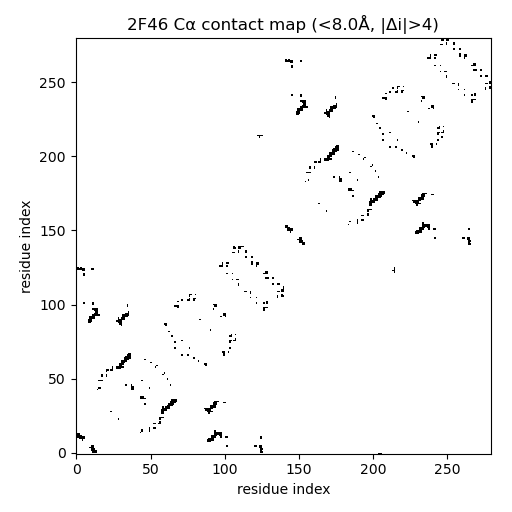4 CYS A N 1
ATOM 848 C CA A CYS A 1 115 ? 22.112 5.684 -9.109 0.70 5.57 114 CYS A CA 1
ATOM 849 C CA B CYS A 1 115 ? 21.994 5.781 -9.453 0.30 10.42 114 CYS A CA 1
ATOM 850 C C A CYS A 1 115 ? 23.544 5.446 -8.605 0.70 5.47 114 CYS A C 1
ATOM 851 C C B CYS A 1 115 ? 23.361 5.753 -8.783 0.30 7.98 114 CYS A C 1
ATOM 852 O O A CYS A 1 115 ? 24.546 5.930 -9.159 0.70 5.86 114 CYS A O 1
ATOM 853 O O B CYS A 1 115 ? 24.226 6.570 -9.045 0.30 8.76 114 CYS A O 1
ATOM 858 N N A SER A 1 116 ? 23.614 4.628 -7.552 0.80 8.04 115 SER A N 1
ATOM 859 N N B SER A 1 116 ? 23.526 4.785 -7.875 0.20 7.98 115 SER A N 1
ATOM 860 C CA A SER A 1 116 ? 24.888 4.365 -6.913 0.80 6.05 115 SER A CA 1
ATOM 861 C CA B SER A 1 116 ? 24.781 4.590 -7.146 0.20 7.85 115 SER A CA 1
ATOM 862 C C A SER A 1 116 ? 25.823 3.615 -7.855 0.80 8.29 115 SER A C 1
ATOM 863 C C B SER A 1 116 ? 25.773 3.724 -7.930 0.20 8.00 115 SER A C 1
ATOM 864 O O A SER A 1 116 ? 27.042 3.820 -7.852 0.80 8.95 115 SER A O 1
ATOM 865 O O B SER A 1 116 ? 26.981 3.946 -7.841 0.20 8.05 115 SER A O 1
ATOM 870 N N . LEU A 1 117 ? 25.275 2.740 -8.684 1.00 8.12 116 LEU A N 1
ATOM 871 C CA . LEU A 1 117 ? 26.096 2.053 -9.683 1.00 9.05 116 LEU A CA 1
ATOM 872 C C . LEU A 1 117 ? 26.563 2.982 -10.801 1.00 8.55 116 LEU A C 1
ATOM 873 O O . LEU A 1 117 ? 27.722 2.898 -11.259 1.00 10.69 116 LEU A O 1
ATOM 878 N N . LEU A 1 118 ? 25.699 3.843 -11.299 1.00 8.48 117 LEU A N 1
ATOM 879 C CA . LEU A 1 118 ? 26.115 4.774 -12.334 1.00 9.73 117 LEU A CA 1
ATOM 880 C C . LEU A 1 118 ? 27.265 5.650 -11.821 1.00 11.01 117 LEU A C 1
ATOM 881 O O . LEU A 1 118 ? 28.256 5.878 -12.544 1.00 12.17 117 LEU A O 1
ATOM 886 N N . TRP A 1 119 ? 27.132 6.141 -10.589 1.00 8.78 118 TRP A N 1
ATOM 887 C CA . TRP A 1 119 ? 28.181 6.907 -9.897 1.00 8.57 118 TRP A CA 1
ATOM 888 C C . TRP A 1 119 ? 29.408 6.039 -9.742 1.00 12.12 118 TRP A C 1
ATOM 889 O O . TRP A 1 119 ? 30.529 6.408 -10.135 1.00 12.58 118 TRP A O 1
ATOM 900 N N . GLY A 1 120 ? 29.209 4.834 -9.238 1.00 9.70 119 GLY A N 1
ATOM 901 C CA . GLY A 1 120 ? 30.332 3.962 -8.854 1.00 11.43 119 GLY A CA 1
ATOM 902 C C . GLY A 1 120 ? 31.143 3.449 -10.022 1.00 13.76 119 GLY A C 1
ATOM 903 O O . GLY A 1 120 ? 32.354 3.338 -9.918 1.00 15.43 119 GLY A O 1
ATOM 904 N N . PHE A 1 121 ? 30.535 3.096 -11.137 1.00 12.34 120 PHE A N 1
ATOM 905 C CA . PHE A 1 121 ? 31.277 2.681 -12.340 1.00 14.41 120 PHE A CA 1
ATOM 906 C C . PHE A 1 121 ? 32.219 3.792 -12.833 1.00 16.70 120 PHE A C 1
ATOM 907 O O . PHE A 1 121 ? 33.332 3.510 -13.345 1.00 16.00 120 PHE A O 1
ATOM 915 N N . ARG A 1 122 ? 31.770 5.025 -12.692 1.00 15.00 121 ARG A N 1
ATOM 916 C CA . ARG A 1 122 ? 32.581 6.188 -13.102 1.00 15.47 121 ARG A CA 1
ATOM 917 C C . ARG A 1 122 ? 33.769 6.369 -12.166 1.00 17.48 121 ARG A C 1
ATOM 918 O O . ARG A 1 122 ? 34.907 6.594 -12.652 1.00 17.89 121 ARG A O 1
ATOM 926 N N . ARG A 1 123 ? 33.545 6.239 -10.856 1.00 15.44 122 ARG A N 1
ATOM 927 C CA . ARG A 1 123 ? 34.609 6.302 -9.832 1.00 14.99 122 ARG A CA 1
ATOM 928 C C . ARG A 1 123 ? 35.629 5.203 -10.090 1.00 18.90 122 ARG A C 1
ATOM 929 O O . ARG A 1 123 ? 36.846 5.431 -9.918 1.00 19.39 122 ARG A O 1
ATOM 937 N N . ALA A 1 124 ? 35.177 4.005 -10.460 1.00 17.71 123 ALA A N 1
ATOM 938 C CA . ALA A 1 124 ? 36.081 2.895 -10.755 1.00 20.90 123 ALA A CA 1
ATOM 939 C C . ALA A 1 124 ? 37.003 3.264 -11.909 1.00 22.09 123 ALA A C 1
ATOM 940 O O . ALA A 1 124 ? 38.229 3.074 -11.816 1.00 23.14 123 ALA A O 1
ATOM 942 N N . ALA A 1 125 ? 36.436 3.796 -12.986 1.00 21.23 124 ALA A N 1
ATOM 943 C CA . ALA A 1 125 ? 37.239 4.289 -14.118 1.00 24.69 124 ALA A CA 1
ATOM 944 C C . ALA A 1 125 ? 38.255 5.340 -13.708 1.00 24.98 124 ALA A C 1
ATOM 945 O O . ALA A 1 125 ? 39.376 5.339 -14.212 1.00 31.44 124 ALA A O 1
ATOM 947 N N . GLU A 1 126 ? 37.894 6.231 -12.801 1.00 25.62 125 GLU A N 1
ATOM 948 C CA . GLU A 1 126 ? 38.814 7.259 -12.319 1.00 25.95 125 GLU A CA 1
ATOM 949 C C . GLU A 1 126 ? 39.843 6.737 -11.336 1.00 26.07 125 GLU A C 1
ATOM 950 O O . GLU A 1 126 ? 40.691 7.510 -10.879 1.00 27.89 125 GLU A O 1
ATOM 956 N N . GLY A 1 127 ? 39.742 5.465 -10.955 1.00 25.35 126 GLY A N 1
ATOM 957 C CA . GLY A 1 127 ? 40.745 4.833 -10.102 1.00 25.71 126 GLY A CA 1
ATOM 958 C C . GLY A 1 127 ? 40.388 4.719 -8.642 1.00 26.89 126 GLY A C 1
ATOM 959 O O . GLY A 1 127 ? 41.239 4.357 -7.830 1.00 27.91 126 GLY A O 1
ATOM 968 N N . PRO A 1 129 ? 39.377 2.874 -5.468 1.00 22.44 128 PRO A N 1
ATOM 969 C CA . PRO A 1 129 ? 39.355 1.441 -5.208 1.00 21.69 128 PRO A CA 1
ATOM 970 C C . PRO A 1 129 ? 37.929 0.945 -4.960 1.00 18.90 128 PRO A C 1
ATOM 971 O O . PRO A 1 129 ? 37.125 1.645 -4.353 1.00 16.68 128 PRO A O 1
ATOM 975 N N . VAL A 1 130 ? 37.687 -0.289 -5.337 1.00 17.87 129 VAL A N 1
ATOM 976 C CA . VAL A 1 130 ? 36.330 -0.846 -5.307 1.00 19.29 129 VAL A CA 1
ATOM 977 C C . VAL A 1 130 ? 35.777 -0.854 -3.888 1.00 15.89 129 VAL A C 1
ATOM 978 O O . VAL A 1 130 ? 34.605 -0.560 -3.661 1.00 15.58 129 VAL A O 1
ATOM 982 N N . ASP A 1 131 ? 36.615 -1.202 -2.905 1.00 16.93 130 ASP A N 1
ATOM 983 C CA . ASP A 1 131 ? 36.154 -1.184 -1.528 1.00 14.77 130 ASP A CA 1
ATOM 984 C C . ASP A 1 131 ? 35.683 0.182 -1.052 1.00 14.93 130 ASP A C 1
ATOM 985 O O . ASP A 1 131 ? 34.753 0.271 -0.239 1.00 14.47 130 ASP A O 1
ATOM 990 N N A GLU A 1 132 ? 36.351 1.223 -1.540 0.70 15.76 131 GLU A N 1
ATOM 991 N N B GLU A 1 132 ? 36.353 1.231 -1.535 0.30 15.15 131 GLU A N 1
ATOM 992 C CA A GLU A 1 132 ? 35.977 2.611 -1.238 0.70 16.05 131 GLU A CA 1
ATOM 993 C CA B GLU A 1 132 ? 35.971 2.614 -1.231 0.30 15.37 131 GLU A CA 1
ATOM 994 C C A GLU A 1 132 ? 34.659 2.977 -1.915 0.70 11.69 131 GLU A C 1
ATOM 995 C C B GLU A 1 132 ? 34.652 2.969 -1.905 0.30 12.95 131 GLU A C 1
ATOM 996 O O A GLU A 1 132 ? 33.811 3.579 -1.294 0.70 13.26 131 GLU A O 1
ATOM 997 O O B GLU A 1 132 ? 33.797 3.588 -1.285 0.30 13.78 131 GLU A O 1
ATOM 1008 N N . ILE A 1 133 ? 34.496 2.573 -3.164 1.00 13.01 132 ILE A N 1
ATOM 1009 C CA . ILE A 1 133 ? 33.190 2.769 -3.874 1.00 10.90 132 ILE A CA 1
ATOM 1010 C C . ILE A 1 133 ? 32.063 2.176 -3.013 1.00 10.48 132 ILE A C 1
ATOM 1011 O O . ILE A 1 133 ? 31.042 2.809 -2.699 1.00 10.71 132 ILE A O 1
ATOM 1016 N N . ILE A 1 134 ? 32.266 0.924 -2.614 1.00 11.74 133 ILE A N 1
ATOM 1017 C CA . ILE A 1 134 ? 31.268 0.232 -1.836 1.00 10.69 133 ILE A CA 1
ATOM 1018 C C . ILE A 1 134 ? 31.017 0.886 -0.463 1.00 10.36 133 ILE A C 1
ATOM 1019 O O . ILE A 1 134 ? 29.906 1.029 -0.025 1.00 11.24 133 ILE A O 1
ATOM 1024 N N A ARG A 1 135 ? 32.086 1.312 0.190 0.70 11.40 134 ARG A N 1
ATOM 1025 N N B ARG A 1 135 ? 32.106 1.280 0.189 0.30 11.58 134 ARG A N 1
ATOM 1026 C CA A ARG A 1 135 ? 31.952 1.976 1.473 0.70 13.28 134 ARG A CA 1
ATOM 1027 C CA B ARG A 1 135 ? 32.034 1.992 1.461 0.30 12.80 134 ARG A CA 1
ATOM 1028 C C A ARG A 1 135 ? 31.165 3.281 1.319 0.70 12.98 134 ARG A C 1
ATOM 1029 C C B ARG A 1 135 ? 31.202 3.276 1.327 0.30 13.23 134 ARG A C 1
ATOM 1030 O O A ARG A 1 135 ? 30.280 3.551 2.075 0.70 11.60 134 ARG A O 1
ATOM 1031 O O B ARG A 1 135 ? 30.317 3.531 2.124 0.30 13.21 134 ARG A O 1
ATOM 1046 N N . ARG A 1 136 ? 31.483 4.056 0.288 1.00 12.99 135 ARG A N 1
ATOM 1047 C CA . ARG A 1 136 ? 30.785 5.345 0.065 1.00 14.67 135 ARG A CA 1
ATOM 1048 C C . ARG A 1 136 ? 29.296 5.166 -0.264 1.00 12.00 135 ARG A C 1
ATOM 1049 O O . ARG A 1 136 ? 28.452 5.859 0.261 1.00 12.31 135 ARG A O 1
ATOM 1057 N N . ALA A 1 137 ? 28.977 4.164 -1.097 1.00 11.32 136 ALA A N 1
ATOM 1058 C CA . ALA A 1 137 ? 27.568 3.927 -1.394 1.00 11.80 136 ALA A CA 1
ATOM 1059 C C . ALA A 1 137 ? 26.820 3.466 -0.159 1.00 8.63 136 ALA A C 1
ATOM 1060 O O . ALA A 1 137 ? 25.678 3.777 0.080 1.00 10.05 136 ALA A O 1
ATOM 1062 N N . GLN A 1 138 ? 27.499 2.658 0.654 1.00 10.40 137 GLN A N 1
ATOM 1063 C CA . GLN A 1 138 ? 26.878 2.168 1.887 1.00 12.07 137 GLN A CA 1
ATOM 1064 C C . GLN A 1 138 ? 26.578 3.304 2.866 1.00 12.41 137 GLN A C 1
ATOM 1065 O O . GLN A 1 138 ? 25.570 3.296 3.536 1.00 13.68 137 GLN A O 1
ATOM 1071 N N . ALA A 1 139 ? 27.465 4.309 2.830 1.00 11.98 138 ALA A N 1
ATOM 1072 C CA . ALA A 1 139 ? 27.275 5.534 3.614 1.00 13.38 138 ALA A CA 1
ATOM 1073 C C . ALA A 1 139 ? 26.073 6.343 3.122 1.00 13.75 138 ALA A C 1
ATOM 1074 O O . ALA A 1 139 ? 25.500 7.146 3.881 1.00 14.06 138 ALA A O 1
ATOM 1076 N N . ALA A 1 140 ? 25.627 6.075 1.879 1.00 13.67 139 ALA A N 1
ATOM 1077 C CA . ALA A 1 140 ? 24.371 6.612 1.400 1.00 12.74 139 ALA A CA 1
ATOM 1078 C C . ALA A 1 140 ? 23.205 5.627 1.394 1.00 11.63 139 ALA A C 1
ATOM 1079 O O . ALA A 1 140 ? 22.148 5.898 0.764 1.00 12.63 139 ALA A O 1
ATOM 1081 N N . GLY A 1 141 ? 23.330 4.553 2.190 1.00 12.28 140 GLY A N 1
ATOM 1082 C CA . GLY A 1 141 ? 22.227 3.698 2.436 1.00 11.13 140 GLY A CA 1
ATOM 1083 C C . GLY A 1 141 ? 22.063 2.563 1.430 1.00 10.45 140 GLY A C 1
ATOM 1084 O O . GLY A 1 141 ? 21.055 1.864 1.483 1.00 14.72 140 GLY A O 1
ATOM 1085 N N . VAL A 1 142 ? 23.066 2.352 0.583 1.00 8.94 141 VAL A N 1
ATOM 1086 C CA . VAL A 1 142 ? 22.928 1.377 -0.506 1.00 11.28 141 VAL A CA 1
ATOM 1087 C C . VAL A 1 142 ? 24.086 0.393 -0.474 1.00 9.30 141 VAL A C 1
ATOM 1088 O O . VAL A 1 142 ? 25.265 0.768 -0.523 1.00 10.28 141 VAL A O 1
ATOM 1092 N N . ASN A 1 143 ? 23.767 -0.907 -0.473 1.00 12.63 142 ASN A N 1
ATOM 1093 C CA . ASN A 1 143 ? 24.762 -1.953 -0.475 1.00 12.68 142 ASN A CA 1
ATOM 1094 C C . ASN A 1 143 ? 25.050 -2.421 -1.906 1.00 13.31 142 ASN A C 1
ATOM 1095 O O . ASN A 1 143 ? 24.169 -2.969 -2.581 1.00 13.28 142 ASN A O 1
ATOM 1100 N N . LEU A 1 144 ? 26.275 -2.181 -2.382 1.00 11.59 143 LEU A N 1
ATOM 1101 C CA . LEU A 1 144 ? 26.691 -2.613 -3.724 1.00 10.90 143 LEU A CA 1
ATOM 1102 C C . LEU A 1 144 ? 27.587 -3.857 -3.710 1.00 11.82 143 LEU A C 1
ATOM 1103 O O . LEU A 1 144 ? 28.228 -4.169 -4.718 1.00 12.88 143 LEU A O 1
ATOM 1108 N N A GLU A 1 145 ? 27.601 -4.599 -2.602 0.50 12.93 144 GLU A N 1
ATOM 1109 N N B GLU A 1 145 ? 27.607 -4.608 -2.612 0.50 12.91 144 GLU A N 1
ATOM 1110 C CA A GLU A 1 145 ? 28.494 -5.760 -2.481 0.50 13.40 144 GLU A CA 1
ATOM 1111 C CA B GLU A 1 145 ? 28.521 -5.748 -2.527 0.50 13.36 144 GLU A CA 1
ATOM 1112 C C A GLU A 1 145 ? 28.245 -6.813 -3.571 0.50 13.12 144 GLU A C 1
ATOM 1113 C C B GLU A 1 145 ? 28.255 -6.791 -3.618 0.50 12.86 144 GLU A C 1
ATOM 1114 O O A GLU A 1 145 ? 29.186 -7.453 -4.054 0.50 15.79 144 GLU A O 1
ATOM 1115 O O B GLU A 1 145 ? 29.193 -7.404 -4.154 0.50 14.76 144 GLU A O 1
ATOM 1126 N N . ASN A 1 146 ? 26.993 -6.963 -3.989 1.00 12.91 145 ASN A N 1
ATOM 1127 C CA . ASN A 1 146 ? 26.656 -7.923 -5.051 1.00 12.75 145 ASN A CA 1
ATOM 1128 C C . ASN A 1 146 ? 27.107 -7.487 -6.442 1.00 14.11 145 ASN A C 1
ATOM 1129 O O . ASN A 1 146 ? 26.919 -8.241 -7.385 1.00 15.13 145 ASN A O 1
ATOM 1134 N N . PHE A 1 147 ? 27.673 -6.275 -6.566 1.00 10.43 146 PHE A N 1
ATOM 1135 C CA . PHE A 1 147 ? 28.192 -5.757 -7.830 1.00 11.73 146 PHE A CA 1
ATOM 1136 C C . PHE A 1 147 ? 29.692 -5.587 -7.813 1.00 11.69 146 PHE A C 1
ATOM 1137 O O . PHE A 1 147 ? 30.252 -4.985 -8.730 1.00 12.72 146 PHE A O 1
ATOM 1145 N N . ARG A 1 148 ? 30.346 -6.153 -6.804 1.00 13.14 147 ARG A N 1
ATOM 1146 C CA . ARG A 1 148 ? 31.793 -5.993 -6.662 1.00 14.98 147 ARG A CA 1
ATOM 1147 C C . ARG A 1 148 ? 32.576 -6.346 -7.935 1.00 15.78 147 ARG A C 1
ATOM 1148 O O . ARG A 1 148 ? 33.451 -5.582 -8.357 1.00 15.20 147 ARG A O 1
ATOM 1156 N N . GLU A 1 149 ? 32.232 -7.472 -8.547 1.00 18.38 148 GLU A N 1
ATOM 1157 C CA . GLU A 1 149 ? 32.961 -7.936 -9.737 1.00 20.50 148 GLU A CA 1
ATOM 1158 C C . GLU A 1 149 ? 32.825 -6.976 -10.916 1.00 20.56 148 GLU A C 1
ATOM 1159 O O . GLU A 1 149 ? 33.815 -6.668 -11.599 1.00 21.62 148 GLU A O 1
ATOM 1165 N N . ARG A 1 150 ? 31.605 -6.480 -11.159 1.00 14.73 149 ARG A N 1
ATOM 1166 C CA . ARG A 1 150 ? 31.389 -5.525 -12.244 1.00 15.76 149 ARG A CA 1
ATOM 1167 C C . ARG A 1 150 ? 32.094 -4.225 -11.955 1.00 18.32 149 ARG A C 1
ATOM 1168 O O . ARG A 1 150 ? 32.618 -3.559 -12.860 1.00 18.01 149 ARG A O 1
ATOM 1176 N N . LEU A 1 151 ? 32.107 -3.819 -10.687 1.00 14.38 150 LEU A N 1
ATOM 1177 C CA . LEU A 1 151 ? 32.802 -2.587 -10.362 1.00 15.80 150 LEU A CA 1
ATOM 1178 C C . LEU A 1 151 ? 34.301 -2.719 -10.665 1.00 19.30 150 LEU A C 1
ATOM 1179 O O . LEU A 1 151 ? 34.927 -1.809 -11.231 1.00 20.81 150 LEU A O 1
ATOM 1184 N N . ASP A 1 152 ? 34.848 -3.854 -10.288 1.00 18.41 151 ASP A N 1
ATOM 1185 C CA . ASP A 1 152 ? 36.270 -4.092 -10.494 1.00 24.17 151 ASP A CA 1
ATOM 1186 C C . ASP A 1 152 ? 36.582 -4.007 -11.977 1.00 25.48 151 ASP A C 1
ATOM 1187 O O . ASP A 1 152 ? 37.542 -3.339 -12.372 1.00 28.87 151 ASP A O 1
ATOM 1192 N N . ASN A 1 153 ? 35.758 -4.639 -12.806 1.00 24.32 152 ASN A N 1
ATOM 1193 C CA . ASN A 1 153 ? 35.963 -4.626 -14.263 1.00 26.20 152 ASN A CA 1
ATOM 1194 C C . ASN A 1 153 ? 35.825 -3.276 -14.948 1.00 29.99 152 ASN A C 1
ATOM 1195 O O . ASN A 1 153 ? 36.238 -3.118 -16.109 1.00 33.74 152 ASN A O 1
ATOM 1200 N N . ALA A 1 154 ? 35.286 -2.289 -14.241 1.00 28.43 153 ALA A N 1
ATOM 1201 C CA . ALA A 1 154 ? 35.229 -0.924 -14.777 1.00 30.31 153 ALA A CA 1
ATOM 1202 C C . ALA A 1 154 ? 36.518 -0.137 -14.503 1.00 32.42 153 ALA A C 1
ATOM 1203 O O . ALA A 1 154 ? 36.676 0.976 -15.021 1.00 31.59 153 ALA A O 1
ATOM 1205 N N . ARG A 1 155 ? 37.415 -0.685 -13.676 1.00 34.44 154 ARG A N 1
ATOM 1206 C CA . ARG A 1 155 ? 38.677 0.009 -13.369 1.00 38.04 154 ARG A CA 1
ATOM 1207 C C . ARG A 1 155 ? 39.761 -0.359 -14.377 1.00 39.28 154 ARG A C 1
ATOM 1208 O O . ARG A 1 155 ? 39.837 -1.495 -14.848 1.00 40.85 154 ARG A O 1
ATOM 1211 N N . VAL A 1 156 ? 40.564 0.630 -14.752 1.00 41.45 155 VAL A N 1
ATOM 1212 C CA . LYS B 1 14 ? 8.834 8.050 35.537 1.00 32.72 13 LYS B CA 1
ATOM 1213 C C . LYS B 1 14 ? 10.284 8.128 35.944 1.00 31.39 13 LYS B C 1
ATOM 1214 O O . LYS B 1 14 ? 10.854 7.132 36.413 1.00 35.32 13 LYS B O 1
ATOM 1229 N N . ALA B 1 16 ? 12.583 8.518 33.795 1.00 16.43 15 ALA B N 1
ATOM 1230 C CA . ALA B 1 16 ? 13.244 7.710 32.760 1.00 14.80 15 ALA B CA 1
ATOM 1231 C C . ALA B 1 16 ? 13.761 8.584 31.606 1.00 13.16 15 ALA B C 1
ATOM 1232 O O . ALA B 1 16 ? 14.381 8.056 30.672 1.00 15.21 15 ALA B O 1
ATOM 1234 N N . ILE B 1 17 ? 13.502 9.898 31.662 1.00 12.94 16 ILE B N 1
ATOM 1235 C CA . ILE B 1 17 ? 14.161 10.833 30.731 1.00 12.98 16 ILE B CA 1
ATOM 1236 C C . ILE B 1 17 ? 15.499 11.203 31.312 1.00 13.32 16 IL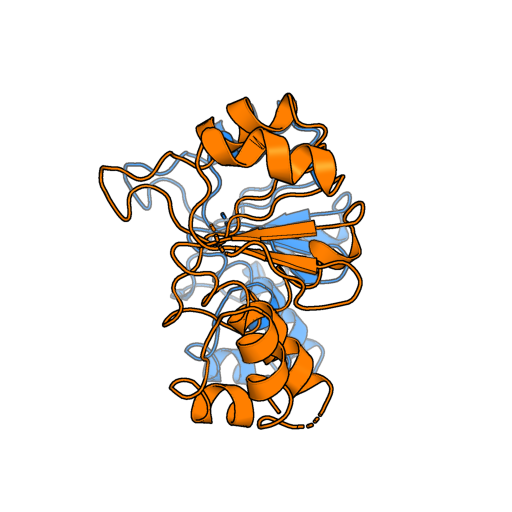E B C 1
ATOM 1237 O O . ILE B 1 17 ? 15.571 11.982 32.272 1.00 17.69 16 ILE B O 1
ATOM 1242 N N . LEU B 1 18 ? 16.567 10.651 30.755 1.00 11.73 17 LEU B N 1
ATOM 1243 C CA . LEU B 1 18 ? 17.883 10.685 31.392 1.00 10.67 17 LEU B CA 1
ATOM 1244 C C . LEU B 1 18 ? 18.998 11.069 30.421 1.00 12.30 17 LEU B C 1
ATOM 1245 O O . LEU B 1 18 ? 18.964 10.704 29.252 1.00 11.97 17 LEU B O 1
ATOM 1250 N N A LYS B 1 19 ? 20.023 11.721 30.945 0.50 11.25 18 LYS B N 1
ATOM 1251 N N B LYS B 1 19 ? 19.966 11.838 30.905 0.50 12.78 18 LYS B N 1
ATOM 1252 C CA A LYS B 1 19 ? 21.111 12.249 30.143 0.50 11.02 18 LYS B CA 1
ATOM 1253 C CA B LYS B 1 19 ? 21.081 12.296 30.081 0.50 13.47 18 LYS B CA 1
ATOM 1254 C C A LYS B 1 19 ? 22.106 11.181 29.712 0.50 12.63 18 LYS B C 1
ATOM 1255 C C B LYS B 1 19 ? 22.019 11.170 29.701 0.50 13.89 18 LYS B C 1
ATOM 1256 O O A LYS B 1 19 ? 22.707 10.444 30.525 0.50 11.43 18 LYS B O 1
ATOM 1257 O O B LYS B 1 19 ? 22.467 10.381 30.551 0.50 15.76 18 LYS B O 1
ATOM 1264 N N . LEU B 1 20 ? 22.319 11.099 28.406 1.00 12.36 19 LEU B N 1
ATOM 1265 C CA . LEU B 1 20 ? 23.261 10.190 27.865 1.00 11.84 19 LEU B CA 1
ATOM 1266 C C . LEU B 1 20 ? 24.575 10.875 27.467 1.00 14.00 19 LEU B C 1
ATOM 1267 O O . LEU B 1 20 ? 25.650 10.264 27.461 1.00 17.92 19 LEU B O 1
ATOM 1272 N N . ASP B 1 21 ? 24.495 12.140 27.072 1.00 13.01 20 ASP B N 1
ATOM 1273 C CA . ASP B 1 21 ? 25.688 12.896 26.671 1.00 15.38 20 ASP B CA 1
ATOM 1274 C C . ASP B 1 21 ? 25.381 14.383 26.895 1.00 14.30 20 ASP B C 1
ATOM 1275 O O . ASP B 1 21 ? 24.274 14.741 27.295 1.00 13.95 20 ASP B O 1
ATOM 1280 N N . GLU B 1 22 ? 26.385 15.229 26.658 1.00 18.08 21 GLU B N 1
ATOM 1281 C CA . GLU B 1 22 ? 26.309 16.685 26.870 1.00 20.66 21 GLU B CA 1
ATOM 1282 C C . GLU B 1 22 ? 25.014 17.342 26.405 1.00 20.67 21 GLU B C 1
ATOM 1283 O O . GLU B 1 22 ? 24.423 18.133 27.128 1.00 23.74 21 GLU B O 1
ATOM 1289 N N . HIS B 1 23 ? 24.568 17.008 25.218 1.00 17.82 22 HIS B N 1
ATOM 1290 C CA . HIS B 1 23 ? 23.367 17.701 24.692 1.00 15.61 22 HIS B CA 1
ATOM 1291 C C . HIS B 1 23 ? 22.230 16.726 24.397 1.00 15.44 22 HIS B C 1
ATOM 1292 O O . HIS B 1 23 ? 21.342 17.047 23.605 1.00 13.54 22 HIS B O 1
ATOM 1299 N N . LEU B 1 24 ? 22.257 15.546 25.012 1.00 12.32 23 LEU B N 1
ATOM 1300 C CA . LEU B 1 24 ? 21.407 14.448 24.590 1.00 9.30 23 LEU B CA 1
ATOM 1301 C C . LEU B 1 24 ? 20.778 13.707 25.777 1.00 9.08 23 LEU B C 1
ATOM 1302 O O . LEU B 1 24 ? 21.505 13.093 26.600 1.00 10.50 23 LEU B O 1
ATOM 1307 N N . TYR B 1 25 ? 19.468 13.802 25.881 1.00 9.46 24 TYR B N 1
ATOM 1308 C CA . TYR B 1 25 ? 18.657 12.928 26.747 1.00 7.67 24 TYR B CA 1
ATOM 1309 C C . TYR B 1 25 ? 18.060 11.786 25.937 1.00 9.16 24 TYR B C 1
ATOM 1310 O O . TYR B 1 25 ? 17.835 11.923 24.713 1.00 9.19 24 TYR B O 1
ATOM 1319 N N . ILE B 1 26 ? 17.847 10.647 26.605 1.00 10.29 25 ILE B N 1
ATOM 1320 C CA . ILE B 1 26 ? 17.100 9.556 25.978 1.00 7.95 25 ILE B CA 1
ATOM 1321 C C . ILE B 1 26 ? 15.912 9.180 26.887 1.00 9.34 25 ILE B C 1
ATOM 1322 O O . ILE B 1 26 ? 15.832 9.551 28.073 1.00 11.07 25 ILE B O 1
ATOM 1327 N N . SER B 1 27 ? 14.972 8.482 26.299 1.00 8.98 26 SER B N 1
ATOM 1328 C CA . SER B 1 27 ? 13.764 8.084 27.011 1.00 9.10 26 SER B CA 1
ATOM 1329 C C . SER B 1 27 ? 13.088 6.898 26.361 1.00 12.75 26 SER B C 1
ATOM 1330 O O . SER B 1 27 ? 13.226 6.675 25.161 1.00 11.45 26 SER B O 1
ATOM 1333 N N . PRO B 1 28 ? 12.296 6.141 27.138 1.00 9.54 27 PRO B N 1
ATOM 1334 C CA . PRO B 1 28 ? 11.300 5.276 26.579 1.00 12.79 27 PRO B CA 1
ATOM 1335 C C . PRO B 1 28 ? 10.165 6.046 25.913 1.00 11.68 27 PRO B C 1
ATOM 1336 O O . PRO B 1 28 ? 10.121 7.278 25.887 1.00 11.25 27 PRO B O 1
ATOM 1340 N N . GLN B 1 29 ? 9.205 5.328 25.369 1.00 11.22 28 GLN B N 1
ATOM 1341 C CA . GLN B 1 29 ? 8.138 5.940 24.556 1.00 9.59 28 GLN B CA 1
ATOM 1342 C C . GLN B 1 29 ? 7.487 7.139 25.236 1.00 12.49 28 GLN B C 1
ATOM 1343 O O . GLN B 1 29 ? 7.000 7.015 26.383 1.00 14.48 28 GLN B O 1
ATOM 1349 N N . LEU B 1 30 ? 7.430 8.253 24.541 1.00 13.43 29 LEU B N 1
ATOM 1350 C CA . LEU B 1 30 ? 6.816 9.459 25.075 1.00 14.87 29 LEU B CA 1
ATOM 1351 C C . LEU B 1 30 ? 5.314 9.378 25.005 1.00 18.78 29 LEU B C 1
ATOM 1352 O O . LEU B 1 30 ? 4.741 8.718 24.119 1.00 17.02 29 LEU B O 1
ATOM 1357 N N . THR B 1 31 ? 4.698 10.072 25.965 1.00 20.70 30 THR B N 1
ATOM 1358 C CA . THR B 1 31 ? 3.243 10.198 26.054 1.00 21.18 30 THR B CA 1
ATOM 1359 C C . THR B 1 31 ? 2.916 11.669 26.212 1.00 22.12 30 THR B C 1
ATOM 1360 O O . THR B 1 31 ? 3.801 12.495 26.455 1.00 19.70 30 THR B O 1
ATOM 1364 N N . LYS B 1 32 ? 1.632 11.992 26.123 1.00 23.37 31 LYS B N 1
ATOM 1365 C CA . LYS B 1 32 ? 1.189 13.367 26.318 1.00 23.77 31 LYS B CA 1
ATOM 1366 C C . LYS B 1 32 ? 1.597 13.900 27.687 1.00 20.29 31 LYS B C 1
ATOM 1367 O O . LYS B 1 32 ? 1.933 15.069 27.833 1.00 24.30 31 LYS B O 1
ATOM 1373 N N . ALA B 1 33 ? 1.581 13.018 28.664 1.00 22.87 32 ALA B N 1
ATOM 1374 C CA . ALA B 1 33 ? 1.935 13.303 30.031 1.00 23.50 32 ALA B CA 1
ATOM 1375 C C . ALA B 1 33 ? 3.381 13.732 30.236 1.00 24.51 32 ALA B C 1
ATOM 1376 O O . ALA B 1 33 ? 3.719 14.210 31.307 1.00 24.45 32 ALA B O 1
ATOM 1378 N N . ASP B 1 34 ? 4.248 13.512 29.237 1.00 21.45 33 ASP B N 1
ATOM 1379 C CA . ASP B 1 34 ? 5.651 13.906 29.360 1.00 18.93 33 ASP B CA 1
ATOM 1380 C C . ASP B 1 34 ? 5.902 15.377 29.031 1.00 17.41 33 ASP B C 1
ATOM 1381 O O . ASP B 1 34 ? 7.016 15.863 29.241 1.00 18.87 33 ASP B O 1
ATOM 1386 N N . ALA B 1 35 ? 4.893 16.071 28.511 1.00 18.54 34 ALA B N 1
ATOM 1387 C CA . ALA B 1 35 ? 5.060 17.454 28.064 1.00 20.99 34 ALA B CA 1
ATOM 1388 C C . ALA B 1 35 ? 5.615 18.354 29.150 1.00 22.11 34 ALA B C 1
ATOM 1389 O O . ALA B 1 35 ? 6.473 19.204 28.874 1.00 22.56 34 ALA B O 1
ATOM 1391 N N . GLU B 1 36 ? 5.120 18.183 30.371 1.00 25.25 35 GLU B N 1
ATOM 1392 C CA . GLU B 1 36 ? 5.536 19.042 31.482 1.00 24.94 35 GLU B CA 1
ATOM 1393 C C . GLU B 1 36 ? 7.020 18.879 31.768 1.00 23.10 35 GLU B C 1
ATOM 1394 O O . GLU B 1 36 ? 7.735 19.873 31.885 1.00 23.58 35 GLU B O 1
ATOM 1400 N N . GLN B 1 37 ? 7.502 17.637 31.880 1.00 20.99 36 GLN B N 1
ATOM 1401 C CA . GLN B 1 37 ? 8.906 17.429 32.182 1.00 18.71 36 GLN B CA 1
ATOM 1402 C C . GLN B 1 37 ? 9.785 17.912 31.033 1.00 18.41 36 GLN B C 1
ATOM 1403 O O . GLN B 1 37 ? 10.901 18.382 31.241 1.00 19.03 36 GLN B O 1
ATOM 1409 N N . ILE B 1 38 ? 9.288 17.716 29.808 1.00 16.97 37 ILE B N 1
ATOM 1410 C CA . ILE B 1 38 ? 10.027 18.102 28.620 1.00 17.46 37 ILE B CA 1
ATOM 1411 C C . ILE B 1 38 ? 10.195 19.624 28.576 1.00 17.02 37 ILE B C 1
ATOM 1412 O O . ILE B 1 38 ? 11.269 20.094 28.286 1.00 15.79 37 ILE B O 1
ATOM 1417 N N . ALA B 1 39 ? 9.142 20.364 28.916 1.00 19.45 38 ALA B N 1
ATOM 1418 C CA . ALA B 1 39 ? 9.218 21.826 29.009 1.00 18.10 38 ALA B CA 1
ATOM 1419 C C . ALA B 1 39 ? 10.195 22.257 30.101 1.00 19.20 38 ALA B C 1
ATOM 1420 O O . ALA B 1 39 ? 11.010 23.170 29.887 1.00 21.10 38 ALA B O 1
ATOM 1422 N N . GLN B 1 40 ? 10.153 21.563 31.236 1.00 20.25 39 GLN B N 1
ATOM 1423 C CA . GLN B 1 40 ? 11.064 21.864 32.365 1.00 22.23 39 GLN B CA 1
ATOM 1424 C C . GLN B 1 40 ? 12.535 21.684 32.026 1.00 21.27 39 GLN B C 1
ATOM 1425 O O . GLN B 1 40 ? 13.391 22.443 32.485 1.00 21.35 39 GLN B O 1
ATOM 1431 N N . LEU B 1 41 ? 12.851 20.644 31.250 1.00 16.85 40 LEU B N 1
ATOM 1432 C CA . LEU B 1 41 ? 14.204 20.430 30.780 1.00 16.20 40 LEU B CA 1
ATOM 1433 C C . LEU B 1 41 ? 14.632 21.349 29.644 1.00 13.66 40 LEU B C 1
ATOM 1434 O O . LEU B 1 41 ? 15.823 21.391 29.324 1.00 16.49 40 LEU B O 1
ATOM 1439 N N . GLY B 1 42 ? 13.667 22.053 29.048 1.00 15.74 41 GLY B N 1
ATOM 1440 C CA . GLY B 1 42 ? 13.946 22.981 27.968 1.00 16.50 41 GLY B CA 1
ATOM 1441 C C . GLY B 1 42 ? 14.422 22.268 26.703 1.00 14.43 41 GLY B C 1
ATOM 1442 O O . GLY B 1 42 ? 15.198 22.801 25.927 1.00 15.11 41 GLY B O 1
ATOM 1443 N N . ILE B 1 43 ? 13.890 21.066 26.474 1.00 14.83 42 ILE B N 1
ATOM 1444 C CA . ILE B 1 43 ? 14.205 20.314 25.263 1.00 11.11 42 ILE B CA 1
ATOM 1445 C C . ILE B 1 43 ? 13.843 21.142 24.043 1.00 10.77 42 ILE B C 1
ATOM 1446 O O . ILE B 1 43 ? 12.747 21.646 23.955 1.00 12.86 42 ILE B O 1
ATOM 1451 N N . LYS B 1 44 ? 14.775 21.253 23.108 1.00 10.48 43 LYS B N 1
ATOM 1452 C CA . LYS B 1 44 ? 14.512 21.986 21.869 1.00 10.72 43 LYS B CA 1
ATOM 1453 C C . LYS B 1 44 ? 14.341 21.093 20.646 1.00 11.64 43 LYS B C 1
ATOM 1454 O O . LYS B 1 44 ? 13.798 21.549 19.639 1.00 12.51 43 LYS B O 1
ATOM 1460 N N . THR B 1 45 ? 14.833 19.858 20.704 1.00 9.14 44 THR B N 1
ATOM 1461 C CA . THR B 1 45 ? 14.764 18.936 19.543 1.00 9.56 44 THR B CA 1
ATOM 1462 C C . THR B 1 45 ? 14.390 17.541 20.035 1.00 9.93 44 THR B C 1
ATOM 1463 O O . THR B 1 45 ? 14.908 17.072 21.040 1.00 8.70 44 THR B O 1
ATOM 1467 N N . ILE B 1 46 ? 13.444 16.910 19.322 1.00 8.81 45 ILE B N 1
ATOM 1468 C CA A ILE B 1 46 ? 12.990 15.539 19.569 0.60 7.62 45 ILE B CA 1
ATOM 1469 C CA B ILE B 1 46 ? 13.084 15.533 19.593 0.40 7.33 45 ILE B CA 1
ATOM 1470 C C . ILE B 1 46 ? 13.362 14.689 18.376 1.00 8.65 45 ILE B C 1
ATOM 1471 O O . ILE B 1 46 ? 13.034 15.054 17.241 1.00 9.97 45 ILE B O 1
ATOM 1480 N N . ILE B 1 47 ? 14.025 13.583 18.639 1.00 8.28 46 ILE B N 1
ATOM 1481 C CA . ILE B 1 47 ? 14.276 12.557 17.642 1.00 7.33 46 ILE B CA 1
ATOM 1482 C C . ILE B 1 47 ? 13.534 11.294 18.072 1.00 7.73 46 ILE B C 1
ATOM 1483 O O . ILE B 1 47 ? 13.697 10.792 19.188 1.00 8.92 46 ILE B O 1
ATOM 1488 N N . CYS B 1 48 ? 12.673 10.762 17.198 1.00 9.09 47 CYS B N 1
ATOM 1489 C CA . CYS B 1 48 ? 12.001 9.523 17.419 1.00 9.48 47 CYS B CA 1
ATOM 1490 C C . CYS B 1 48 ? 12.639 8.440 16.624 1.00 8.75 47 CYS B C 1
ATOM 1491 O O . CYS B 1 48 ? 12.676 8.529 15.385 1.00 9.86 47 CYS B O 1
ATOM 1494 N N . ASN B 1 49 ? 13.136 7.403 17.297 1.00 8.50 48 ASN B N 1
ATOM 1495 C CA . ASN B 1 49 ? 13.830 6.340 16.605 1.00 7.26 48 ASN B CA 1
ATOM 1496 C C . ASN B 1 49 ? 12.984 5.080 16.452 1.00 9.94 48 ASN B C 1
ATOM 1497 O O . ASN B 1 49 ? 13.506 3.977 16.253 1.00 10.30 48 ASN B O 1
ATOM 1502 N N . ARG B 1 50 ? 11.664 5.253 16.611 1.00 10.20 49 ARG B N 1
ATOM 1503 C CA . ARG B 1 50 ? 10.710 4.127 16.633 1.00 12.17 49 ARG B CA 1
ATOM 1504 C C . ARG B 1 50 ? 9.802 4.219 15.434 1.00 12.14 49 ARG B C 1
ATOM 1505 O O . ARG B 1 50 ? 9.190 5.251 15.237 1.00 11.41 49 ARG B O 1
ATOM 1513 N N . PRO B 1 51 ? 9.708 3.145 14.635 1.00 12.38 50 PRO B N 1
ATOM 1514 C CA . PRO B 1 51 ? 8.628 3.122 13.627 1.00 11.90 50 PRO B CA 1
ATOM 1515 C C . PRO B 1 51 ? 7.264 3.279 14.315 1.00 10.95 50 PRO B C 1
ATOM 1516 O O . PRO B 1 51 ? 7.031 2.756 15.411 1.00 9.89 50 PRO B O 1
ATOM 1520 N N . ASP B 1 52 ? 6.357 3.993 13.627 1.00 13.16 51 ASP B N 1
ATOM 1521 C CA . ASP B 1 52 ? 4.966 4.029 14.046 1.00 14.67 51 ASP B CA 1
ATOM 1522 C C . ASP B 1 52 ? 4.403 2.618 13.973 1.00 15.53 51 ASP B C 1
ATOM 1523 O O . ASP B 1 52 ? 4.843 1.817 13.139 1.00 15.25 51 ASP B O 1
ATOM 1528 N N . ARG B 1 53 ? 3.444 2.343 14.846 1.00 15.39 52 ARG B N 1
ATOM 1529 C CA . ARG B 1 53 ? 2.593 1.146 14.811 1.00 17.91 52 ARG B CA 1
ATOM 1530 C C . ARG B 1 53 ? 3.320 -0.116 15.238 1.00 18.77 52 ARG B C 1
ATOM 1531 O O . ARG B 1 53 ? 2.931 -1.223 14.824 1.00 18.84 52 ARG B O 1
ATOM 1539 N N . GLU B 1 54 ? 4.318 0.004 16.129 1.00 14.91 53 GLU B N 1
ATOM 1540 C CA . GLU B 1 54 ? 4.880 -1.189 16.728 1.00 16.73 53 GLU B CA 1
ATOM 1541 C C . GLU B 1 54 ? 3.917 -1.769 17.762 1.00 16.53 53 GLU B C 1
ATOM 1542 O O . GLU B 1 54 ? 3.899 -2.977 17.970 1.00 20.75 53 GLU B O 1
ATOM 1548 N N . GLU B 1 55 ? 3.150 -0.901 18.423 1.00 20.77 54 GLU B N 1
ATOM 1549 C CA . GLU B 1 55 ? 2.074 -1.331 19.328 1.00 23.99 54 GLU B CA 1
ATOM 1550 C C . GLU B 1 55 ? 0.827 -0.477 19.113 1.00 22.39 54 GLU B C 1
ATOM 1551 O O . GLU B 1 55 ? 0.921 0.681 18.707 1.00 23.51 54 GLU B O 1
ATOM 1557 N N . GLU B 1 56 ? -0.351 -1.033 19.443 1.00 26.75 55 GLU B N 1
ATOM 1558 C CA . GLU B 1 56 ? -1.613 -0.304 19.232 1.00 26.14 55 GLU B CA 1
ATOM 1559 C C . GLU B 1 56 ? -1.751 0.916 20.145 1.00 25.18 55 GLU B C 1
ATOM 1560 O O . GLU B 1 56 ? -2.338 1.928 19.726 1.00 27.58 55 GLU B O 1
ATOM 1562 N N . SER B 1 57 ? -1.198 0.839 21.357 1.00 24.29 56 SER B N 1
ATOM 1563 C CA . SER B 1 57 ? -1.219 1.958 22.313 1.00 25.11 56 SER B CA 1
ATOM 1564 C C . SER B 1 57 ? -0.255 3.083 21.985 1.00 22.05 56 SER B C 1
ATOM 1565 O O . SER B 1 57 ? -0.279 4.143 22.619 1.00 23.34 56 SER B O 1
ATOM 1568 N N . GLN B 1 58 ? 0.646 2.827 21.045 1.00 20.74 57 GLN B N 1
ATOM 1569 C CA . GLN B 1 58 ? 1.725 3.750 20.732 1.00 17.83 57 GLN B CA 1
ATOM 1570 C C . GLN B 1 58 ? 1.248 4.936 19.902 1.00 17.46 57 GLN B C 1
ATOM 1571 O O . GLN B 1 58 ? 0.782 4.747 18.801 1.00 17.00 57 GLN B O 1
ATOM 1577 N N . PRO B 1 59 ? 1.415 6.183 20.400 1.00 20.79 58 PRO B N 1
ATOM 1578 C CA . PRO B 1 59 ? 1.016 7.293 19.543 1.00 21.51 58 PRO B CA 1
ATOM 1579 C C . PRO B 1 59 ? 1.964 7.476 18.369 1.00 18.59 58 PRO B C 1
ATOM 1580 O O . PRO B 1 59 ? 3.162 7.240 18.539 1.00 17.86 58 PRO B O 1
ATOM 1584 N N . ASP B 1 60 ? 1.454 7.814 17.198 1.00 18.78 59 ASP B N 1
ATOM 1585 C CA . ASP B 1 60 ? 2.271 8.093 16.042 1.00 15.21 59 ASP B CA 1
ATOM 1586 C C . ASP B 1 60 ? 3.170 9.291 16.370 1.00 14.74 59 ASP B C 1
ATOM 1587 O O . ASP B 1 60 ? 2.831 10.169 17.211 1.00 14.80 59 ASP B O 1
ATOM 1592 N N . PHE B 1 61 ? 4.307 9.351 15.695 1.00 15.25 60 PHE B N 1
ATOM 1593 C CA A PHE B 1 61 ? 5.236 10.470 15.815 0.60 16.10 60 PHE B CA 1
ATOM 1594 C CA B PHE B 1 61 ? 5.190 10.479 15.921 0.40 15.24 60 PHE B CA 1
ATOM 1595 C C . PHE B 1 61 ? 4.500 11.804 15.617 1.00 16.13 60 PHE B C 1
ATOM 1596 O O . PHE B 1 61 ? 4.729 12.793 16.327 1.00 13.84 60 PHE B O 1
ATOM 1611 N N . ALA B 1 62 ? 3.620 11.848 14.619 1.00 15.16 61 ALA B N 1
ATOM 1612 C CA . ALA B 1 62 ? 2.916 13.091 14.298 1.00 15.17 61 ALA B CA 1
ATOM 1613 C C . ALA B 1 62 ? 2.129 13.623 15.471 1.00 15.51 61 ALA B C 1
ATOM 1614 O O . ALA B 1 62 ? 2.020 14.838 15.637 1.00 16.43 61 ALA B O 1
ATOM 1616 N N . GLN B 1 63 ? 1.583 12.745 16.272 1.00 14.55 62 GLN B N 1
ATOM 1617 C CA . GLN B 1 63 ? 0.800 13.139 17.439 1.00 17.55 62 GLN B CA 1
ATOM 1618 C C . GLN B 1 63 ? 1.709 13.595 18.568 1.00 19.54 62 GLN B C 1
ATOM 1619 O O . GLN B 1 63 ? 1.400 14.576 19.239 1.00 20.49 62 GLN B O 1
ATOM 1625 N N . ILE B 1 64 ? 2.827 12.911 18.783 1.00 16.20 63 ILE B N 1
ATOM 1626 C CA . ILE B 1 64 ? 3.836 13.359 19.745 1.00 15.02 63 ILE B CA 1
ATOM 1627 C C . ILE B 1 64 ? 4.284 14.765 19.394 1.00 15.19 63 ILE B C 1
ATOM 1628 O O . ILE B 1 64 ? 4.403 15.631 20.276 1.00 16.29 63 ILE B O 1
ATOM 1633 N N . LYS B 1 65 ? 4.581 14.992 18.130 1.00 13.98 64 LYS B N 1
ATOM 1634 C CA . LYS B 1 65 ? 4.943 16.299 17.641 1.00 14.86 64 LYS B CA 1
ATOM 1635 C C . LYS B 1 65 ? 3.849 17.343 17.949 1.00 17.23 64 LYS B C 1
ATOM 1636 O O . LYS B 1 65 ? 4.152 18.451 18.438 1.00 16.62 64 LYS B O 1
ATOM 1642 N N . GLN B 1 66 ? 2.593 17.015 17.664 1.00 20.08 65 GLN B N 1
ATOM 1643 C CA . GLN B 1 66 ? 1.453 17.903 18.011 1.00 22.82 65 GLN B CA 1
ATOM 1644 C C . GLN B 1 66 ? 1.443 18.283 19.449 1.00 20.63 65 GLN B C 1
ATOM 1645 O O . GLN B 1 66 ? 1.288 19.472 19.781 1.00 23.74 65 GLN B O 1
ATOM 1651 N N . TRP B 1 67 ? 1.533 17.294 20.319 1.00 20.74 66 TRP B N 1
ATOM 1652 C CA . TRP B 1 67 ? 1.545 17.509 21.751 1.00 23.66 66 TRP B CA 1
ATOM 1653 C C . TRP B 1 67 ? 2.738 18.341 22.221 1.00 25.00 66 TRP B C 1
ATOM 1654 O O . TRP B 1 67 ? 2.576 19.224 23.070 1.00 30.17 66 TRP B O 1
ATOM 1665 N N . LEU B 1 68 ? 3.931 18.081 21.690 1.00 22.95 67 LEU B N 1
ATOM 1666 C CA . LEU B 1 68 ? 5.149 18.681 22.261 1.00 20.73 67 LEU B CA 1
ATOM 1667 C C . LEU B 1 68 ? 5.572 20.021 21.635 1.00 23.34 67 LEU B C 1
ATOM 1668 O O . LEU B 1 68 ? 6.432 20.709 22.191 1.00 21.41 67 LEU B O 1
ATOM 1673 N N . GLU B 1 69 ? 4.984 20.390 20.508 1.00 24.26 68 GLU B N 1
ATOM 1674 C CA . GLU B 1 69 ? 5.146 21.735 19.946 1.00 28.43 68 GLU B CA 1
ATOM 1675 C C . GLU B 1 69 ? 4.646 22.811 20.927 1.00 32.28 68 GLU B C 1
ATOM 1676 O O . GLU B 1 69 ? 5.075 23.958 20.875 1.00 34.21 68 GLU B O 1
ATOM 1682 N N . GLN B 1 70 ? 3.723 22.426 21.796 1.00 32.44 69 GLN B N 1
ATOM 1683 C CA . GLN B 1 70 ? 3.239 23.290 22.854 1.00 32.69 69 GLN B CA 1
ATOM 1684 C C . GLN B 1 70 ? 4.145 23.271 24.085 1.00 32.51 69 GLN B C 1
ATOM 1685 O O . GLN B 1 70 ? 3.866 23.970 25.069 1.00 35.82 69 GLN B O 1
ATOM 1691 N N . ALA B 1 71 ? 5.210 22.468 24.043 1.00 27.50 70 ALA B N 1
ATOM 1692 C CA . ALA B 1 71 ? 6.122 22.270 25.179 1.00 23.32 70 ALA B CA 1
ATOM 1693 C C . ALA B 1 71 ? 7.500 22.891 24.947 1.00 20.75 70 ALA B C 1
ATOM 1694 O O . ALA B 1 71 ? 8.463 22.593 25.662 1.00 23.15 70 ALA B O 1
ATOM 1696 N N . GLY B 1 72 ? 7.604 23.749 23.937 1.00 20.27 71 GLY B N 1
ATOM 1697 C CA . GLY B 1 72 ? 8.809 24.492 23.654 1.00 20.42 71 GLY B CA 1
ATOM 1698 C C . GLY B 1 72 ? 9.779 23.833 22.687 1.00 19.30 71 GLY B C 1
ATOM 1699 O O . GLY B 1 72 ? 10.831 24.378 22.398 1.00 17.78 71 GLY B O 1
ATOM 1700 N N . VAL B 1 73 ? 9.420 22.659 22.180 1.00 18.94 72 VAL B N 1
ATOM 1701 C CA . VAL B 1 73 ? 10.291 21.907 21.294 1.00 15.11 72 VAL B CA 1
ATOM 1702 C C . VAL B 1 73 ? 10.142 22.487 19.893 1.00 15.14 72 VAL B C 1
ATOM 1703 O O . VAL B 1 73 ? 9.010 22.708 19.459 1.00 17.52 72 VAL B O 1
ATOM 1707 N N . THR B 1 74 ? 11.234 22.770 19.210 1.00 15.57 73 THR B N 1
ATOM 1708 C CA . THR B 1 74 ? 11.180 23.446 17.906 1.00 18.76 73 THR B CA 1
ATOM 1709 C C . THR B 1 74 ? 11.631 22.567 16.743 1.00 19.32 73 THR B C 1
ATOM 1710 O O . THR B 1 74 ? 11.261 22.835 15.601 1.00 22.15 73 THR B O 1
ATOM 1714 N N . GLY B 1 75 ? 12.398 21.518 17.009 1.00 13.48 74 GLY B N 1
ATOM 1715 C CA . GLY B 1 75 ? 12.842 20.611 15.967 1.00 12.24 74 GLY B CA 1
ATOM 1716 C C . GLY B 1 75 ? 12.339 19.225 16.251 1.00 11.04 74 GLY B C 1
ATOM 1717 O O . GLY B 1 75 ? 12.371 18.770 17.378 1.00 10.69 74 GLY B O 1
ATOM 1718 N N . PHE B 1 76 ? 11.875 18.548 15.197 1.00 12.22 75 PHE B N 1
ATOM 1719 C CA . PHE B 1 76 ? 11.324 17.201 15.315 1.00 11.16 75 PHE B CA 1
ATOM 1720 C C . PHE B 1 76 ? 11.825 16.365 14.170 1.00 10.63 75 PHE B C 1
ATOM 1721 O O . PHE B 1 76 ? 11.691 16.759 13.009 1.00 12.16 75 PHE B O 1
ATOM 1729 N N . HIS B 1 77 ? 12.358 15.191 14.474 1.00 10.29 76 HIS B N 1
ATOM 1730 C CA . HIS B 1 77 ? 12.859 14.301 13.444 1.00 10.74 76 HIS B CA 1
ATOM 1731 C C . HIS B 1 77 ? 12.381 12.902 13.686 1.00 11.34 76 HIS B C 1
ATOM 1732 O O . HIS B 1 77 ? 12.553 12.377 14.785 1.00 11.73 76 HIS B O 1
ATOM 1739 N N . HIS B 1 78 ? 11.800 12.259 12.669 1.00 10.53 77 HIS B N 1
ATOM 1740 C CA . HIS B 1 78 ? 11.409 10.862 12.749 1.00 9.56 77 HIS B CA 1
ATOM 1741 C C . HIS B 1 78 ? 12.440 10.035 11.984 1.00 11.60 77 HIS B C 1
ATOM 1742 O O . HIS B 1 78 ? 12.532 10.108 10.75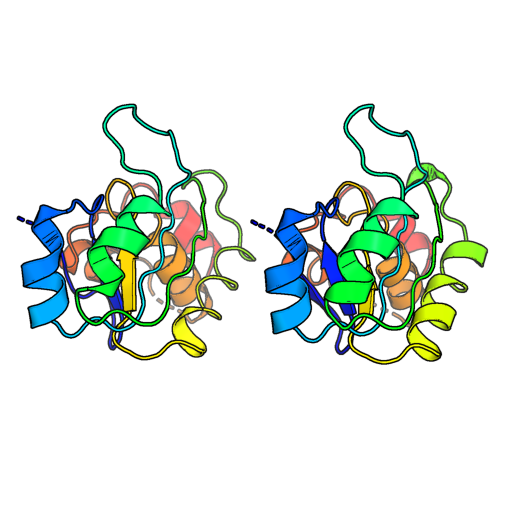9 1.00 13.10 77 HIS B O 1
ATOM 1749 N N . GLN B 1 79 ? 13.246 9.285 12.757 1.00 9.28 78 GLN B N 1
ATOM 1750 C CA . GLN B 1 79 ? 14.350 8.481 12.248 1.00 11.12 78 GLN B CA 1
ATOM 1751 C C . GLN B 1 79 ? 14.141 7.032 12.705 1.00 10.05 78 GLN B C 1
ATOM 1752 O O . GLN B 1 79 ? 14.869 6.489 13.546 1.00 9.48 78 GLN B O 1
ATOM 1758 N N . PRO B 1 80 ? 13.124 6.366 12.162 1.00 9.98 79 PRO B N 1
ATOM 1759 C CA . PRO B 1 80 ? 12.788 5.060 12.634 1.00 11.65 79 PRO B CA 1
ATOM 1760 C C . PRO B 1 80 ? 13.847 4.024 12.276 1.00 12.11 79 PRO B C 1
ATOM 1761 O O . PRO B 1 80 ? 14.340 4.007 11.147 1.00 13.47 79 PRO B O 1
ATOM 1765 N N . VAL B 1 81 ? 14.175 3.172 13.246 1.00 11.14 80 VAL B N 1
ATOM 1766 C CA . VAL B 1 81 ? 15.054 2.006 13.053 1.00 9.25 80 VAL B CA 1
ATOM 1767 C C . VAL B 1 81 ? 14.525 0.840 13.879 1.00 8.78 80 VAL B C 1
ATOM 1768 O O . VAL B 1 81 ? 13.691 1.017 14.758 1.00 10.45 80 VAL B O 1
ATOM 1772 N N . THR B 1 82 ? 15.055 -0.347 13.633 1.00 11.02 81 THR B N 1
ATOM 1773 C CA . THR B 1 82 ? 14.965 -1.456 14.576 1.00 11.49 81 THR B CA 1
ATOM 1774 C C . THR B 1 82 ? 16.376 -1.794 15.033 1.00 12.60 81 THR B C 1
ATOM 1775 O O . THR B 1 82 ? 17.358 -1.586 14.298 1.00 14.13 81 THR B O 1
ATOM 1779 N N . ALA B 1 83 ? 16.513 -2.228 16.281 1.00 10.54 82 ALA B N 1
ATOM 1780 C CA . ALA B 1 83 ? 17.843 -2.480 16.810 1.00 11.80 82 ALA B CA 1
ATOM 1781 C C . ALA B 1 83 ? 18.611 -3.456 15.938 1.00 12.68 82 ALA B C 1
ATOM 1782 O O . ALA B 1 83 ? 19.812 -3.268 15.655 1.00 12.86 82 ALA B O 1
ATOM 1784 N N A ARG B 1 84 ? 17.915 -4.475 15.460 0.70 15.41 83 ARG B N 1
ATOM 1785 N N B ARG B 1 84 ? 17.905 -4.506 15.538 0.30 12.60 83 ARG B N 1
ATOM 1786 C CA A ARG B 1 84 ? 18.544 -5.497 14.649 0.70 17.88 83 ARG B CA 1
ATOM 1787 C CA B ARG B 1 84 ? 18.375 -5.489 14.581 0.30 12.49 83 ARG B CA 1
ATOM 1788 C C A ARG B 1 84 ? 19.038 -4.919 13.312 0.70 17.88 83 ARG B C 1
ATOM 1789 C C B ARG B 1 84 ? 19.060 -4.844 13.385 0.30 13.70 83 ARG B C 1
ATOM 1790 O O A ARG B 1 84 ? 20.074 -5.379 12.818 0.70 20.45 83 ARG B O 1
ATOM 1791 O O B ARG B 1 84 ? 20.211 -5.165 13.072 0.30 13.57 83 ARG B O 1
ATOM 1806 N N . ASP B 1 85 ? 18.343 -3.934 12.738 1.00 16.06 84 ASP B N 1
ATOM 1807 C CA . ASP B 1 85 ? 18.697 -3.448 11.387 1.00 16.60 84 ASP B CA 1
ATOM 1808 C C . ASP B 1 85 ? 19.562 -2.206 11.357 1.00 17.31 84 ASP B C 1
ATOM 1809 O O . ASP B 1 85 ? 19.941 -1.751 10.273 1.00 19.60 84 ASP B O 1
ATOM 1811 N N . ILE B 1 86 ? 19.925 -1.655 12.516 1.00 15.58 85 ILE B N 1
ATOM 1812 C CA . ILE B 1 86 ? 20.783 -0.482 12.557 1.00 13.19 85 ILE B CA 1
ATOM 1813 C C . ILE B 1 86 ? 22.105 -0.742 11.792 1.00 14.28 85 ILE B C 1
ATOM 1814 O O . ILE B 1 86 ? 22.792 -1.742 12.004 1.00 16.13 85 ILE B O 1
ATOM 1819 N N . GLN B 1 87 ? 22.426 0.178 10.889 1.00 15.51 86 GLN B N 1
ATOM 1820 C CA . GLN B 1 87 ? 23.707 0.152 10.189 1.00 16.59 86 GLN B CA 1
ATOM 1821 C C . GLN B 1 87 ? 24.459 1.458 10.372 1.00 18.00 86 GLN B C 1
ATOM 1822 O O . GLN B 1 87 ? 23.905 2.433 10.883 1.00 14.64 86 GLN B O 1
ATOM 1828 N N . LYS B 1 88 ? 25.722 1.496 9.945 1.00 17.66 87 LYS B N 1
ATOM 1829 C CA . LYS B 1 88 ? 26.543 2.684 10.127 1.00 16.69 87 LYS B CA 1
ATOM 1830 C C . LYS B 1 88 ? 25.897 3.966 9.528 1.00 16.79 87 LYS B C 1
ATOM 1831 O O . LYS B 1 88 ? 26.056 5.025 10.092 1.00 15.71 87 LYS B O 1
ATOM 1836 N N . HIS B 1 89 ? 25.123 3.903 8.457 1.00 13.42 88 HIS B N 1
ATOM 1837 C CA . HIS B 1 89 ? 24.531 5.146 7.953 1.00 17.42 88 HIS B CA 1
ATOM 1838 C C . HIS B 1 89 ? 23.428 5.673 8.856 1.00 15.91 88 HIS B C 1
ATOM 1839 O O . HIS B 1 89 ? 23.201 6.868 8.887 1.00 16.45 88 HIS B O 1
ATOM 1846 N N . ASP B 1 90 ? 22.718 4.779 9.549 1.00 14.55 89 ASP B N 1
ATOM 1847 C CA . ASP B 1 90 ? 21.741 5.207 10.582 1.00 11.49 89 ASP B CA 1
ATOM 1848 C C . ASP B 1 90 ? 22.503 5.912 11.683 1.00 10.02 89 ASP B C 1
ATOM 1849 O O . ASP B 1 90 ? 22.073 6.950 12.186 1.00 9.55 89 ASP B O 1
ATOM 1854 N N . VAL B 1 91 ? 23.638 5.355 12.069 1.00 10.10 90 VAL B N 1
ATOM 1855 C CA . VAL B 1 91 ? 24.490 5.955 13.081 1.00 9.74 90 VAL B CA 1
ATOM 1856 C C . VAL B 1 91 ? 24.913 7.369 12.675 1.00 10.74 90 VAL B C 1
ATOM 1857 O O . VAL B 1 91 ? 24.858 8.321 13.445 1.00 10.42 90 VAL B O 1
ATOM 1861 N N A GLU B 1 92 ? 25.369 7.510 11.436 0.70 12.78 91 GLU B N 1
ATOM 1862 N N B GLU B 1 92 ? 25.382 7.501 11.432 0.30 11.25 91 GLU B N 1
ATOM 1863 C CA A GLU B 1 92 ? 25.796 8.830 10.983 0.70 11.52 91 GLU B CA 1
ATOM 1864 C CA B GLU B 1 92 ? 25.793 8.812 10.912 0.30 10.56 91 GLU B CA 1
ATOM 1865 C C A GLU B 1 92 ? 24.634 9.801 10.787 0.70 10.69 91 GLU B C 1
ATOM 1866 C C B GLU B 1 92 ? 24.631 9.792 10.810 0.30 10.12 91 GLU B C 1
ATOM 1867 O O A GLU B 1 92 ? 24.800 10.978 11.058 0.70 11.41 91 GLU B O 1
ATOM 1868 O O B GLU B 1 92 ? 24.800 10.969 11.119 0.30 10.42 91 GLU B O 1
ATOM 1879 N N . THR B 1 93 ? 23.473 9.315 10.360 1.00 9.42 92 THR B N 1
ATOM 1880 C CA . THR B 1 93 ? 22.283 10.166 10.287 1.00 8.95 92 THR B CA 1
ATOM 1881 C C . THR B 1 93 ? 21.947 10.725 11.695 1.00 9.74 92 THR B C 1
ATOM 1882 O O . THR B 1 93 ? 21.687 11.912 11.883 1.00 10.11 92 THR B O 1
ATOM 1886 N N . PHE B 1 94 ? 22.011 9.851 12.693 1.00 9.15 93 PHE B N 1
ATOM 1887 C CA . PHE B 1 94 ? 21.730 10.319 14.074 1.00 9.18 93 PHE B CA 1
ATOM 1888 C C . PHE B 1 94 ? 22.746 11.363 14.553 1.00 9.73 93 PHE B C 1
ATOM 1889 O O . PHE B 1 94 ? 22.407 12.402 15.094 1.00 9.56 93 PHE B O 1
ATOM 1897 N N A ARG B 1 95 ? 24.008 11.084 14.234 0.50 10.35 94 ARG B N 1
ATOM 1898 N N B ARG B 1 95 ? 24.032 11.087 14.358 0.50 9.87 94 ARG B N 1
ATOM 1899 C CA A ARG B 1 95 ? 25.096 12.029 14.442 0.50 11.47 94 ARG B CA 1
ATOM 1900 C CA B ARG B 1 95 ? 25.097 12.004 14.810 0.50 10.47 94 ARG B CA 1
ATOM 1901 C C A ARG B 1 95 ? 24.798 13.369 13.779 0.50 11.74 94 ARG B C 1
ATOM 1902 C C B ARG B 1 95 ? 24.953 13.386 14.188 0.50 9.87 94 ARG B C 1
ATOM 1903 O O A ARG B 1 95 ? 24.893 14.402 14.411 0.50 9.62 94 ARG B O 1
ATOM 1904 O O B ARG B 1 95 ? 25.219 14.406 14.810 0.50 11.65 94 ARG B O 1
ATOM 1919 N N A GLN B 1 96 ? 24.438 13.350 12.501 0.70 11.65 95 GLN B N 1
ATOM 1920 N N B GLN B 1 96 ? 24.546 13.387 12.917 0.30 10.04 95 GLN B N 1
ATOM 1921 C CA A GLN B 1 96 ? 24.182 14.582 11.798 0.70 13.85 95 GLN B CA 1
ATOM 1922 C CA B GLN B 1 96 ? 24.360 14.624 12.159 0.30 10.35 95 GLN B CA 1
ATOM 1923 C C A GLN B 1 96 ? 22.999 15.358 12.368 0.70 13.31 95 GLN B C 1
ATOM 1924 C C B GLN B 1 96 ? 23.089 15.357 12.604 0.30 10.94 95 GLN B C 1
ATOM 1925 O O A GLN B 1 96 ? 23.013 16.587 12.408 0.70 14.54 95 GLN B O 1
ATOM 1926 O O B GLN B 1 96 ? 23.139 16.569 12.821 0.30 9.37 95 GLN B O 1
ATOM 1937 N N . LEU B 1 97 ? 21.970 14.652 12.787 1.00 13.03 96 LEU B N 1
ATOM 1938 C CA . LEU B 1 97 ? 20.766 15.301 13.323 1.00 11.36 96 LEU B CA 1
ATOM 1939 C C . LEU B 1 97 ? 21.129 16.006 14.615 1.00 14.70 96 LEU B C 1
ATOM 1940 O O . LEU B 1 97 ? 20.759 17.154 14.800 1.00 14.56 96 LEU B O 1
ATOM 1945 N N . ILE B 1 98 ? 21.876 15.346 15.494 1.00 10.96 97 ILE B N 1
ATOM 1946 C CA . ILE B 1 98 ? 22.333 16.008 16.733 1.00 11.78 97 ILE B CA 1
ATOM 1947 C C . ILE B 1 98 ? 23.270 17.180 16.416 1.00 13.69 97 ILE B C 1
ATOM 1948 O O . ILE B 1 98 ? 23.141 18.260 17.022 1.00 15.59 97 ILE B O 1
ATOM 1953 N N . GLY B 1 99 ? 24.217 16.996 15.496 1.00 14.98 98 GLY B N 1
ATOM 1954 C CA . GLY B 1 99 ? 25.164 18.064 15.174 1.00 17.20 98 GLY B CA 1
ATOM 1955 C C . GLY B 1 99 ? 24.525 19.340 14.695 1.00 19.17 98 GLY B C 1
ATOM 1956 O O . GLY B 1 99 ? 25.055 20.425 14.955 1.00 23.43 98 GLY B O 1
ATOM 1957 N N . GLN B 1 100 ? 23.385 19.229 14.033 1.00 17.03 99 GLN B N 1
ATOM 1958 C CA . GLN B 1 100 ? 22.719 20.384 13.444 1.00 18.81 99 GLN B CA 1
ATOM 1959 C C . GLN B 1 100 ? 21.546 20.845 14.287 1.00 17.74 99 GLN B C 1
ATOM 1960 O O . GLN B 1 100 ? 20.835 21.778 13.912 1.00 20.35 99 GLN B O 1
ATOM 1963 N N . ALA B 1 101 ? 21.312 20.182 15.410 1.00 15.64 100 ALA B N 1
ATOM 1964 C CA . ALA B 1 101 ? 20.116 20.484 16.216 1.00 13.61 100 ALA B CA 1
ATOM 1965 C C . ALA B 1 101 ? 20.296 21.639 17.184 1.00 12.99 100 ALA B C 1
ATOM 1966 O O . ALA B 1 101 ? 21.432 21.947 17.592 1.00 15.02 100 ALA B O 1
ATOM 1968 N N A GLU B 1 102 ? 19.202 22.283 17.559 0.50 11.07 101 GLU B N 1
ATOM 1969 N N B GLU B 1 102 ? 19.166 22.215 17.596 0.50 12.81 101 GLU B N 1
ATOM 1970 C CA A GLU B 1 102 ? 19.222 23.096 18.755 0.50 9.61 101 GLU B CA 1
ATOM 1971 C CA B GLU B 1 102 ? 19.083 23.101 18.762 0.50 12.67 101 GLU B CA 1
ATOM 1972 C C A GLU B 1 102 ? 19.250 22.135 19.926 0.50 9.90 101 GLU B C 1
ATOM 1973 C C B GLU B 1 102 ? 19.051 22.258 20.056 0.50 10.81 101 GLU B C 1
ATOM 1974 O O A GLU B 1 102 ? 18.664 21.037 19.869 0.50 8.94 101 GLU B O 1
ATOM 1975 O O B GLU B 1 102 ? 18.187 21.386 20.241 0.50 10.94 101 GLU B O 1
ATOM 1986 N N . TYR B 1 103 ? 19.997 22.524 20.949 1.00 9.95 102 TYR B N 1
ATOM 1987 C CA . TYR B 1 103 ? 20.189 21.719 22.157 1.00 9.32 102 TYR B CA 1
ATOM 1988 C C . TYR B 1 103 ? 19.333 22.205 23.337 1.00 13.40 102 TYR B C 1
ATOM 1989 O O . TYR B 1 103 ? 18.992 23.389 23.422 1.00 14.09 102 TYR B O 1
ATOM 1998 N N . PRO B 1 104 ? 18.972 21.296 24.257 1.00 11.66 103 PRO B N 1
ATOM 1999 C CA . PRO B 1 104 ? 19.236 19.881 24.245 1.00 11.25 103 PRO B CA 1
ATOM 2000 C C . PRO B 1 104 ? 18.291 19.107 23.324 1.00 9.81 103 PRO B C 1
ATOM 2001 O O . PRO B 1 104 ? 17.178 19.543 23.051 1.00 11.27 103 PRO B O 1
ATOM 2005 N N . VAL B 1 105 ? 18.763 17.917 22.954 1.00 9.33 104 VAL B N 1
ATOM 2006 C CA . VAL B 1 105 ? 18.033 16.951 22.147 1.00 8.40 104 VAL B CA 1
ATOM 2007 C C . VAL B 1 105 ? 17.495 15.879 23.100 1.00 8.68 104 VAL B C 1
ATOM 2008 O O . VAL B 1 105 ? 18.196 15.453 24.023 1.00 8.66 104 VAL B O 1
ATOM 2012 N N . LEU B 1 106 ? 16.270 15.425 22.844 1.00 8.11 105 LEU B N 1
ATOM 2013 C CA . LEU B 1 106 ? 15.712 14.214 23.464 1.00 8.22 105 LEU B CA 1
ATOM 2014 C C . LEU B 1 106 ? 15.427 13.186 22.375 1.00 7.60 105 LEU B C 1
ATOM 2015 O O . LEU B 1 106 ? 14.607 13.467 21.480 1.00 9.65 105 LEU B O 1
ATOM 2020 N N . ALA B 1 107 ? 16.054 12.026 22.448 1.00 7.69 106 ALA B N 1
ATOM 2021 C CA . ALA B 1 107 ? 15.775 10.900 21.547 1.00 6.32 106 ALA B CA 1
ATOM 2022 C C . ALA B 1 107 ? 15.001 9.833 22.310 1.00 7.10 106 ALA B C 1
ATOM 2023 O O . ALA B 1 107 ? 15.311 9.566 23.461 1.00 8.27 106 ALA B O 1
ATOM 2025 N N . TYR B 1 108 ? 14.014 9.222 21.652 1.00 7.19 107 TYR B N 1
ATOM 2026 C CA . TYR B 1 108 ? 13.271 8.149 22.300 1.00 8.30 107 TYR B CA 1
ATOM 2027 C C . TYR B 1 108 ? 13.001 7.012 21.323 1.00 8.50 107 TYR B C 1
ATOM 2028 O O . TYR B 1 108 ? 13.030 7.172 20.100 1.00 8.87 107 TYR B O 1
ATOM 2037 N N . CYS B 1 109 ? 12.757 5.855 21.894 1.00 8.33 108 CYS B N 1
ATOM 2038 C CA . CYS B 1 109 ? 12.168 4.747 21.141 1.00 8.17 108 CYS B CA 1
ATOM 2039 C C . CYS B 1 109 ? 11.224 4.033 22.107 1.00 10.08 108 CYS B C 1
ATOM 2040 O O . CYS B 1 109 ? 10.702 4.674 22.998 1.00 11.38 108 CYS B O 1
ATOM 2043 N N A ARG B 1 110 ? 10.985 2.746 21.952 0.50 9.46 109 ARG B N 1
ATOM 2044 N N B ARG B 1 110 ? 10.982 2.744 21.950 0.50 10.37 109 ARG B N 1
ATOM 2045 C CA A ARG B 1 110 ? 10.132 2.058 22.930 0.50 10.73 109 ARG B CA 1
ATOM 2046 C CA B ARG B 1 110 ? 10.136 2.059 22.936 0.50 12.20 109 ARG B CA 1
ATOM 2047 C C A ARG B 1 110 ? 10.769 2.127 24.308 0.50 10.96 109 ARG B C 1
ATOM 2048 C C B ARG B 1 110 ? 10.774 2.162 24.307 0.50 11.73 109 ARG B C 1
ATOM 2049 O O A ARG B 1 110 ? 10.089 2.352 25.309 0.50 13.64 109 ARG B O 1
ATOM 2050 O O B ARG B 1 110 ? 10.100 2.446 25.299 0.50 14.59 109 ARG B O 1
ATOM 2065 N N . THR B 1 111 ? 12.086 1.929 24.358 1.00 10.21 110 THR B N 1
ATOM 2066 C CA . THR B 1 111 ? 12.829 1.843 25.603 1.00 10.30 110 THR B CA 1
ATOM 2067 C C . THR B 1 111 ? 14.003 2.783 25.736 1.00 12.37 110 THR B C 1
ATOM 2068 O O . THR B 1 111 ? 14.560 2.897 26.840 1.00 15.06 110 THR B O 1
ATOM 2072 N N . GLY B 1 112 ? 14.445 3.397 24.635 1.00 10.90 111 GLY B N 1
ATOM 2073 C CA . GLY B 1 112 ? 15.714 4.105 24.600 1.00 10.77 111 GLY B CA 1
ATOM 2074 C C . GLY B 1 112 ? 16.885 3.289 24.097 1.00 8.35 111 GLY B C 1
ATOM 2075 O O . GLY B 1 112 ? 17.977 3.840 23.874 1.00 9.16 111 GLY B O 1
ATOM 2076 N N . THR B 1 113 ? 16.695 1.993 23.894 1.00 8.70 112 THR B N 1
ATOM 2077 C CA . THR B 1 113 ? 17.754 1.113 23.406 1.00 8.37 112 THR B CA 1
ATOM 2078 C C . THR B 1 113 ? 18.273 1.555 22.046 1.00 8.28 112 THR B C 1
ATOM 2079 O O . THR B 1 113 ? 19.474 1.616 21.841 1.00 8.20 112 THR B O 1
ATOM 2083 N N . ARG B 1 114 ? 17.372 1.820 21.114 1.00 8.11 113 ARG B N 1
ATOM 2084 C CA . ARG B 1 114 ? 17.833 2.198 19.781 1.00 7.62 113 ARG B CA 1
ATOM 2085 C C . ARG B 1 114 ? 18.605 3.506 19.772 1.00 7.96 113 ARG B C 1
ATOM 2086 O O . ARG B 1 114 ? 19.651 3.603 19.100 1.00 7.61 113 ARG B O 1
ATOM 2094 N N A CYS B 1 115 ? 18.113 4.493 20.526 0.80 7.87 114 CYS B N 1
ATOM 2095 N N B CYS B 1 115 ? 18.132 4.521 20.491 0.20 8.81 114 CYS B N 1
ATOM 2096 C CA A CYS B 1 115 ? 18.804 5.780 20.646 0.80 7.34 114 CYS B CA 1
ATOM 2097 C CA B CYS B 1 115 ? 18.869 5.788 20.520 0.20 9.35 114 CYS B CA 1
ATOM 2098 C C A CYS B 1 115 ? 20.227 5.553 21.177 0.80 7.44 114 CYS B C 1
ATOM 2099 C C B CYS B 1 115 ? 20.216 5.640 21.233 0.20 8.52 114 CYS B C 1
ATOM 2100 O O A CYS B 1 115 ? 21.225 6.094 20.694 0.80 7.73 114 CYS B O 1
ATOM 2101 O O B CYS B 1 115 ? 21.169 6.341 20.887 0.20 7.40 114 CYS B O 1
ATOM 2106 N N . SER B 1 116 ? 20.290 4.743 22.223 1.00 8.20 115 SER B N 1
ATOM 2107 C CA . SER B 1 116 ? 21.557 4.454 22.898 1.00 6.90 115 SER B CA 1
ATOM 2108 C C . SER B 1 116 ? 22.524 3.740 21.976 1.00 7.17 115 SER B C 1
ATOM 2109 O O . SER B 1 116 ? 23.747 3.958 22.032 1.00 7.78 115 SER B O 1
ATOM 2112 N N . LEU B 1 117 ? 22.015 2.828 21.145 1.00 7.43 116 LEU B N 1
ATOM 2113 C CA . LEU B 1 117 ? 22.852 2.135 20.170 1.00 7.44 116 LEU B CA 1
ATOM 2114 C C . LEU B 1 117 ? 23.335 3.084 19.095 1.00 7.76 116 LEU B C 1
ATOM 2115 O O . LEU B 1 117 ? 24.506 3.040 18.689 1.00 9.76 116 LEU B O 1
ATOM 2120 N N . LEU B 1 118 ? 22.486 3.957 18.594 1.00 7.69 117 LEU B N 1
ATOM 2121 C CA . LEU B 1 118 ? 22.932 4.884 17.548 1.00 8.38 117 LEU B CA 1
ATOM 2122 C C . LEU B 1 118 ? 24.045 5.759 18.101 1.00 9.49 117 LEU B C 1
ATOM 2123 O O . LEU B 1 118 ? 25.046 5.986 17.441 1.00 11.17 117 LEU B O 1
ATOM 2128 N N . TRP B 1 119 ? 23.888 6.246 19.332 1.00 7.56 118 TRP B N 1
ATOM 2129 C CA . TRP B 1 119 ? 24.937 6.990 20.037 1.00 8.98 118 TRP B CA 1
ATOM 2130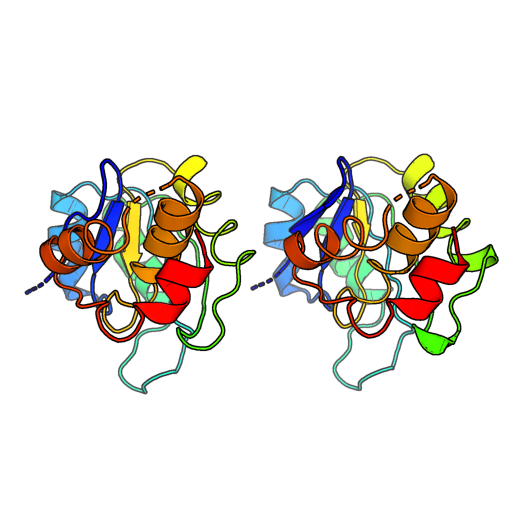 C C . TRP B 1 119 ? 26.169 6.147 20.262 1.00 9.00 118 TRP B C 1
ATOM 2131 O O . TRP B 1 119 ? 27.312 6.525 19.920 1.00 10.45 118 TRP B O 1
ATOM 2142 N N . GLY B 1 120 ? 25.960 4.945 20.743 1.00 8.19 119 GLY B N 1
ATOM 2143 C CA . GLY B 1 120 ? 27.061 4.076 21.167 1.00 9.97 119 GLY B CA 1
ATOM 2144 C C . GLY B 1 120 ? 27.907 3.570 20.021 1.00 10.28 119 GLY B C 1
ATOM 2145 O O . GLY B 1 120 ? 29.128 3.459 20.152 1.00 11.42 119 GLY B O 1
ATOM 2146 N N . PHE B 1 121 ? 27.316 3.221 18.894 1.00 9.58 120 PHE B N 1
ATOM 2147 C CA . PHE B 1 121 ? 28.104 2.812 17.733 1.00 10.60 120 PHE B CA 1
ATOM 2148 C C . PHE B 1 121 ? 29.054 3.944 17.305 1.00 12.20 120 PHE B C 1
ATOM 2149 O O . PHE B 1 121 ? 30.171 3.658 16.780 1.00 14.19 120 PHE B O 1
ATOM 2157 N N . ARG B 1 122 ? 28.631 5.185 17.479 1.00 10.73 121 ARG B N 1
ATOM 2158 C CA . ARG B 1 122 ? 29.452 6.313 17.040 1.00 12.48 121 ARG B CA 1
ATOM 2159 C C . ARG B 1 122 ? 30.609 6.474 18.013 1.00 13.88 121 ARG B C 1
ATOM 2160 O O . ARG B 1 122 ? 31.765 6.699 17.577 1.00 15.22 121 ARG B O 1
ATOM 2168 N N . ARG B 1 123 ? 30.335 6.331 19.300 1.00 11.91 122 ARG B N 1
ATOM 2169 C CA . ARG B 1 123 ? 31.365 6.391 20.347 1.00 10.96 122 ARG B CA 1
ATOM 2170 C C . ARG B 1 123 ? 32.409 5.321 20.111 1.00 13.95 122 ARG B C 1
ATOM 2171 O O . ARG B 1 123 ? 33.608 5.590 20.295 1.00 15.48 122 ARG B O 1
ATOM 2179 N N . ALA B 1 124 ? 31.983 4.121 19.725 1.00 13.61 123 ALA B N 1
ATOM 2180 C CA . ALA B 1 124 ? 32.874 2.991 19.490 1.00 17.78 123 ALA B CA 1
ATOM 2181 C C . ALA B 1 124 ? 33.813 3.356 18.327 1.00 16.83 123 ALA B C 1
ATOM 2182 O O . ALA B 1 124 ? 35.032 3.204 18.457 1.00 19.62 123 ALA B O 1
ATOM 2184 N N . ALA B 1 125 ? 33.270 3.851 17.219 1.00 17.39 124 ALA B N 1
ATOM 2185 C CA . ALA B 1 125 ? 34.100 4.332 16.079 1.00 20.45 124 ALA B CA 1
ATOM 2186 C C . ALA B 1 125 ? 35.108 5.379 16.529 1.00 21.68 124 ALA B C 1
ATOM 2187 O O . ALA B 1 125 ? 36.243 5.394 16.051 1.00 23.59 124 ALA B O 1
ATOM 2189 N N . GLU B 1 126 ? 34.711 6.263 17.440 1.00 19.42 125 GLU B N 1
ATOM 2190 C CA . GLU B 1 126 ? 35.616 7.292 17.950 1.00 20.63 125 GLU B CA 1
ATOM 2191 C C . GLU B 1 126 ? 36.675 6.803 18.926 1.00 22.22 125 GLU B C 1
ATOM 2192 O O . GLU B 1 126 ? 37.577 7.573 19.279 1.00 24.43 125 GLU B O 1
ATOM 2198 N N . GLY B 1 127 ? 36.538 5.556 19.381 1.00 19.30 126 GLY B N 1
ATOM 2199 C CA . GLY B 1 127 ? 37.513 4.930 20.261 1.00 22.73 126 GLY B CA 1
ATOM 2200 C C . GLY B 1 127 ? 37.123 4.807 21.719 1.00 23.66 126 GLY B C 1
ATOM 2201 O O . GLY B 1 127 ? 37.950 4.412 22.556 1.00 24.16 126 GLY B O 1
ATOM 2210 N N . PRO B 1 129 ? 36.039 3.044 24.869 1.00 18.21 128 PRO B N 1
ATOM 2211 C CA . PRO B 1 129 ? 35.986 1.592 25.130 1.00 16.97 128 PRO B CA 1
ATOM 2212 C C . PRO B 1 129 ? 34.548 1.069 25.279 1.00 14.19 128 PRO B C 1
ATOM 2213 O O . PRO B 1 129 ? 33.710 1.749 25.831 1.00 16.48 128 PRO B O 1
ATOM 2217 N N . VAL B 1 130 ? 34.334 -0.166 24.863 1.00 17.00 129 VAL B N 1
ATOM 2218 C CA . VAL B 1 130 ? 32.970 -0.756 24.866 1.00 15.36 129 VAL B CA 1
ATOM 2219 C C . VAL B 1 130 ? 32.380 -0.781 26.268 1.00 15.38 129 VAL B C 1
ATOM 2220 O O . VAL B 1 130 ? 31.212 -0.451 26.479 1.00 15.81 129 VAL B O 1
ATOM 2224 N N . ASP B 1 131 ? 33.191 -1.154 27.268 1.00 13.43 130 ASP B N 1
ATOM 2225 C CA . ASP B 1 131 ? 32.705 -1.148 28.633 1.00 14.01 130 ASP B CA 1
ATOM 2226 C C . ASP B 1 131 ? 32.227 0.232 29.104 1.00 12.83 130 ASP B C 1
ATOM 2227 O O . ASP B 1 131 ? 31.272 0.336 29.866 1.00 13.38 130 ASP B O 1
ATOM 2232 N N A GLU B 1 132 ? 32.912 1.289 28.663 0.70 16.02 131 GLU B N 1
ATOM 2233 N N B GLU B 1 132 ? 32.927 1.267 28.630 0.30 13.41 131 GLU B N 1
ATOM 2234 C CA A GLU B 1 132 ? 32.488 2.662 28.995 0.70 14.17 131 GLU B CA 1
ATOM 2235 C CA B GLU B 1 132 ? 32.598 2.671 28.913 0.30 11.45 131 GLU B CA 1
ATOM 2236 C C A GLU B 1 132 ? 31.198 3.066 28.254 0.70 11.13 131 GLU B C 1
ATOM 2237 C C B GLU B 1 132 ? 31.279 3.091 28.236 0.30 11.36 131 GLU B C 1
ATOM 2238 O O A GLU B 1 132 ? 30.305 3.702 28.852 0.70 11.79 131 GLU B O 1
ATOM 2239 O O B GLU B 1 132 ? 30.446 3.770 28.843 0.30 12.37 131 GLU B O 1
ATOM 2250 N N . ILE B 1 133 ? 31.108 2.667 26.989 1.00 12.80 132 ILE B N 1
ATOM 2251 C CA . ILE B 1 133 ? 29.829 2.860 26.230 1.00 11.54 132 ILE B CA 1
ATOM 2252 C C . ILE B 1 133 ? 28.661 2.259 27.041 1.00 10.56 132 ILE B C 1
ATOM 2253 O O . ILE B 1 133 ? 27.629 2.885 27.292 1.00 9.94 132 ILE B O 1
ATOM 2258 N N . ILE B 1 134 ? 28.856 0.999 27.455 1.00 10.88 133 ILE B N 1
ATOM 2259 C CA . ILE B 1 134 ? 27.827 0.294 28.190 1.00 11.57 133 ILE B CA 1
ATOM 2260 C C . ILE B 1 134 ? 27.507 0.944 29.550 1.00 8.80 133 ILE B C 1
ATOM 2261 O O . ILE B 1 134 ? 26.380 1.117 29.944 1.00 12.51 133 ILE B O 1
ATOM 2266 N N . ARG B 1 135 ? 28.587 1.374 30.234 1.00 11.91 134 ARG B N 1
ATOM 2267 C CA . ARG B 1 135 ? 28.444 2.047 31.519 1.00 14.08 134 ARG B CA 1
ATOM 2268 C C . ARG B 1 135 ? 27.627 3.359 31.381 1.00 10.37 134 ARG B C 1
ATOM 2269 O O . ARG B 1 135 ? 26.752 3.625 32.132 1.00 11.67 134 ARG B O 1
ATOM 2277 N N . ARG B 1 136 ? 27.972 4.146 30.363 1.00 13.02 135 ARG B N 1
ATOM 2278 C CA . ARG B 1 136 ? 27.299 5.444 30.157 1.00 11.62 135 ARG B CA 1
ATOM 2279 C C . ARG B 1 136 ? 25.828 5.249 29.749 1.00 11.20 135 ARG B C 1
ATOM 2280 O O . ARG B 1 136 ? 24.967 5.914 30.264 1.00 13.27 135 ARG B O 1
ATOM 2288 N N . ALA B 1 137 ? 25.540 4.266 28.881 1.00 11.60 136 ALA B N 1
ATOM 2289 C CA . ALA B 1 137 ? 24.125 3.985 28.578 1.00 10.85 136 ALA B CA 1
ATOM 2290 C C . ALA B 1 137 ? 23.344 3.497 29.800 1.00 9.56 136 ALA B C 1
ATOM 2291 O O . ALA B 1 137 ? 22.195 3.840 30.036 1.00 10.90 136 ALA B O 1
ATOM 2293 N N . GLN B 1 138 ? 24.009 2.706 30.643 1.00 11.98 137 GLN B N 1
ATOM 2294 C CA . GLN B 1 138 ? 23.363 2.204 31.836 1.00 14.44 137 GLN B CA 1
ATOM 2295 C C . GLN B 1 138 ? 23.000 3.340 32.828 1.00 11.43 137 GLN B C 1
ATOM 2296 O O . GLN B 1 138 ? 21.972 3.332 33.460 1.00 15.06 137 GLN B O 1
ATOM 2302 N N . ALA B 1 139 ? 23.903 4.329 32.856 1.00 13.31 138 ALA B N 1
ATOM 2303 C CA . ALA B 1 139 ? 23.688 5.560 33.604 1.00 15.99 138 ALA B CA 1
ATOM 2304 C C . ALA B 1 139 ? 22.478 6.358 33.087 1.00 17.09 138 ALA B C 1
ATOM 2305 O O . ALA B 1 139 ? 21.874 7.124 33.845 1.00 18.02 138 ALA B O 1
ATOM 2307 N N . ALA B 1 140 ? 22.103 6.131 31.820 1.00 15.83 139 ALA B N 1
ATOM 2308 C CA . ALA B 1 140 ? 20.876 6.692 31.288 1.00 14.06 139 ALA B CA 1
ATOM 2309 C C . ALA B 1 140 ? 19.678 5.725 31.251 1.00 12.80 139 ALA B C 1
ATOM 2310 O O . ALA B 1 140 ? 18.651 6.007 30.611 1.00 12.66 139 ALA B O 1
ATOM 2312 N N . GLY B 1 141 ? 19.764 4.642 32.028 1.00 11.99 140 GLY B N 1
ATOM 2313 C CA . GLY B 1 141 ? 18.690 3.725 32.199 1.00 12.55 140 GLY B CA 1
ATOM 2314 C C . GLY B 1 141 ? 18.539 2.629 31.150 1.00 12.67 140 GLY B C 1
ATOM 2315 O O . GLY B 1 141 ? 17.499 1.950 31.152 1.00 14.22 140 GLY B O 1
ATOM 2316 N N . VAL B 1 142 ? 19.589 2.396 30.355 1.00 9.19 141 VAL B N 1
ATOM 2317 C CA . VAL B 1 142 ? 19.507 1.454 29.243 1.00 10.31 141 VAL B CA 1
ATOM 2318 C C . VAL B 1 142 ? 20.687 0.477 29.307 1.00 8.59 141 VAL B C 1
ATOM 2319 O O . VAL B 1 142 ? 21.876 0.858 29.305 1.00 10.03 141 VAL B O 1
ATOM 2323 N N . ASN B 1 143 ? 20.377 -0.827 29.307 1.00 12.18 142 ASN B N 1
ATOM 2324 C CA . ASN B 1 143 ? 21.386 -1.861 29.315 1.00 13.35 142 ASN B CA 1
ATOM 2325 C C . ASN B 1 143 ? 21.693 -2.343 27.892 1.00 13.17 142 ASN B C 1
ATOM 2326 O O . ASN B 1 143 ? 20.834 -2.887 27.210 1.00 13.80 142 ASN B O 1
ATOM 2331 N N . LEU B 1 144 ? 22.928 -2.124 27.461 1.00 11.10 143 LEU B N 1
ATOM 2332 C CA . LEU B 1 144 ? 23.392 -2.521 26.153 1.00 10.91 143 LEU B CA 1
ATOM 2333 C C . LEU B 1 144 ? 24.300 -3.751 26.193 1.00 9.64 143 LEU B C 1
ATOM 2334 O O . LEU B 1 144 ? 24.950 -4.055 25.197 1.00 11.47 143 LEU B O 1
ATOM 2339 N N A GLU B 1 145 ? 24.306 -4.503 27.288 0.70 13.25 144 GLU B N 1
ATOM 2340 N N B GLU B 1 145 ? 24.324 -4.490 27.303 0.30 11.92 144 GLU B N 1
ATOM 2341 C CA A GLU B 1 145 ? 25.220 -5.636 27.386 0.70 14.34 144 GLU B CA 1
ATOM 2342 C CA B GLU B 1 145 ? 25.205 -5.663 27.411 0.30 12.55 144 GLU B CA 1
ATOM 2343 C C A GLU B 1 145 ? 24.992 -6.693 26.285 0.70 13.70 144 GLU B C 1
ATOM 2344 C C B GLU B 1 145 ? 24.994 -6.694 26.296 0.30 13.01 144 GLU B C 1
ATOM 2345 O O A GLU B 1 145 ? 25.941 -7.313 25.795 0.70 17.05 144 GLU B O 1
ATOM 2346 O O B GLU B 1 145 ? 25.951 -7.308 25.819 0.30 14.88 144 GLU B O 1
ATOM 2357 N N . ASN B 1 146 ? 23.748 -6.874 25.876 1.00 13.65 145 ASN B N 1
ATOM 2358 C CA . ASN B 1 146 ? 23.429 -7.836 24.819 1.00 12.85 145 ASN B CA 1
ATOM 2359 C C . ASN B 1 146 ? 23.883 -7.417 23.440 1.00 13.31 145 ASN B C 1
ATOM 2360 O O . ASN B 1 146 ? 23.721 -8.182 22.480 1.00 15.21 145 ASN B O 1
ATOM 2365 N N . PHE B 1 147 ? 24.445 -6.216 23.312 1.00 11.09 146 PHE B N 1
ATOM 2366 C CA . PHE B 1 147 ? 24.958 -5.705 22.066 1.00 10.69 146 PHE B CA 1
ATOM 2367 C C . PHE B 1 147 ? 26.449 -5.509 22.092 1.00 10.66 146 PHE B C 1
ATOM 2368 O O . PHE B 1 147 ? 27.011 -4.884 21.190 1.00 12.51 146 PHE B O 1
ATOM 2376 N N . ARG B 1 148 ? 27.098 -6.071 23.092 1.00 12.05 147 ARG B N 1
ATOM 2377 C CA . ARG B 1 148 ? 28.545 -5.901 23.244 1.00 14.09 147 ARG B CA 1
ATOM 2378 C C . ARG B 1 148 ? 29.349 -6.269 21.996 1.00 15.56 147 ARG B C 1
ATOM 2379 O O . ARG B 1 148 ? 30.225 -5.511 21.576 1.00 14.94 147 ARG B O 1
ATOM 2387 N N . GLU B 1 149 ? 29.047 -7.422 21.411 1.00 18.00 148 GLU B N 1
ATOM 2388 C CA . GLU B 1 149 ? 29.775 -7.872 20.217 1.00 18.89 148 GLU B CA 1
ATOM 2389 C C . GLU B 1 149 ? 29.664 -6.883 19.051 1.00 18.76 148 GLU B C 1
ATOM 2390 O O . GLU B 1 149 ? 30.673 -6.560 18.403 1.00 19.09 148 GLU B O 1
ATOM 2396 N N . ARG B 1 150 ? 28.446 -6.381 18.774 1.00 14.12 149 ARG B N 1
ATOM 2397 C CA . ARG B 1 150 ? 28.231 -5.408 17.707 1.00 15.95 149 ARG B CA 1
ATOM 2398 C C . ARG B 1 150 ? 28.953 -4.087 18.014 1.00 14.62 149 ARG B C 1
ATOM 2399 O O . ARG B 1 150 ? 29.509 -3.418 17.121 1.00 16.17 149 ARG B O 1
ATOM 2407 N N . LEU B 1 151 ? 28.930 -3.674 19.279 1.00 14.00 150 LEU B N 1
ATOM 2408 C CA . LEU B 1 151 ? 29.638 -2.448 19.674 1.00 13.36 150 LEU B CA 1
ATOM 2409 C C . LEU B 1 151 ? 31.154 -2.578 19.461 1.00 17.07 150 LEU B C 1
ATOM 2410 O O . LEU B 1 151 ? 31.786 -1.678 18.914 1.00 18.41 150 LEU B O 1
ATOM 2415 N N . ASP B 1 152 ? 31.692 -3.710 19.863 1.00 16.64 151 ASP B N 1
ATOM 2416 C CA . ASP B 1 152 ? 33.122 -3.959 19.663 1.00 20.07 151 ASP B CA 1
ATOM 2417 C C . ASP B 1 152 ? 33.458 -3.933 18.185 1.00 22.35 151 ASP B C 1
ATOM 2418 O O . ASP B 1 152 ? 34.465 -3.327 17.808 1.00 26.10 151 ASP B O 1
ATOM 2423 N N . ASN B 1 153 ? 32.612 -4.538 17.351 1.00 21.67 152 ASN B N 1
ATOM 2424 C CA . ASN B 1 153 ? 32.859 -4.589 15.913 1.00 23.12 152 ASN B CA 1
ATOM 2425 C C . ASN B 1 153 ? 32.812 -3.240 15.227 1.00 25.79 152 ASN B C 1
ATOM 2426 O O . ASN B 1 153 ? 33.344 -3.082 14.113 1.00 28.86 152 ASN B O 1
ATOM 2431 N N . ALA B 1 154 ? 32.203 -2.253 15.882 1.00 20.12 153 ALA B N 1
ATOM 2432 C CA . ALA B 1 154 ? 32.170 -0.883 15.379 1.00 23.25 153 ALA B CA 1
ATOM 2433 C C . ALA B 1 154 ? 33.447 -0.084 15.677 1.00 24.85 153 ALA B C 1
ATOM 2434 O O . ALA B 1 154 ? 33.606 1.020 15.159 1.00 26.49 153 ALA B O 1
ATOM 2436 N N A ARG B 1 155 ? 34.318 -0.620 16.533 0.50 26.18 154 ARG B N 1
ATOM 2437 N N B ARG B 1 155 ? 34.332 -0.639 16.504 0.50 26.35 154 ARG B N 1
ATOM 2438 C CA A ARG B 1 155 ? 35.616 -0.006 16.818 0.50 27.87 154 ARG B CA 1
ATOM 2439 C CA B ARG B 1 155 ? 35.580 0.030 16.856 0.50 28.18 154 ARG B CA 1
ATOM 2440 C C A ARG B 1 155 ? 36.512 -0.135 15.593 0.50 28.98 154 ARG B C 1
ATOM 2441 C C B ARG B 1 155 ? 36.724 -0.297 15.888 0.50 29.25 154 ARG B C 1
ATOM 2442 O O A ARG B 1 155 ? 37.106 0.832 15.114 0.50 31.68 154 ARG B O 1
ATOM 2443 O O B ARG B 1 155 ? 37.720 0.423 15.862 0.50 32.68 154 ARG B O 1
ATOM 2448 N N . VAL B 1 156 ? 36.588 -1.351 15.079 1.00 30.37 155 VAL B N 1
#

Secondary structure (P-SEA, 3-state):
cccccccccbbbbccccccaaaaaaaacccbbbbccccccccccccaaaaaaaacccccccccccccccccccaaaaaaaaaaaaaccccbbbbcccaaaaaaaaaaaaaaaccaaaaaaaaaaaccccccaaaaaaaac/cccccccccbbbbccccccaaaaaaaacccbbbbccccccccccccaaaaaaaaccccccbbbbbccccccccaaaaaaaaaaaaaccccbbbbcccaaaaaaaaaaaaaaaccaaaaaaaaaaaccccccaaaaaaaac

InterPro domains:
  IPR005939 Beta-lactamase hydrolase-like protein, phosphatase-like domain [PF04273] (19-123)
  IPR005939 Beta-lactamase hydrolase-like protein, phosphatase-like domain [TIGR01244] (15-150)
  IPR029021 Protein-tyrosine phosphatase-like [G3DSA:3.90.190.10] (1-155)
  IPR029021 Protein-tyrosine phosphatase-like [SSF52799] (19-138)

B-factor: mean 19.08, std 9.69, range [2.0, 60.83]

Sequence (280 aa):
KAILKLDEHLYISPQLTKADAEQIAQLGIKTIIICNRPDREEESQPDFFAQIKQWLEQAGVTGFHHQPVTARDIQKHDVEETFRQLIGQAEEYPVLAYCCRRTGTRCCSSLLWGFRRAAEGPVDEEIIRRRAQAAGVNLEENFRERLDNARKAILKKLDEHLYISPQLTKADAEQIAQLGIKTIIICNRPDREEESQPDFFAQIKQWLEQAGVTGFHHQPVTARRDIQKHDVEETFRRQQLIGQAEEYPVLAYCRRTGTRCCSLLWGFRRAAEGPVDEEIIRRAQAAGVNLEENFRERLDNARR

Solvent-accessible surface area: 14331 Å² total